Protein AF-A0AAD9GTI2-F1 (afdb_monomer_lite)

Foldseek 3Di:
DDDDDDDPPDPCPDDQDPVNDPCVVVVVVVVVVVCVVCVLDPPDDHPPDPLPDDLLVLLLSLLVLLCDQFLAPFVQSVDPLNNLLSVLQSLAVVQVSQVVVPDDDDDWDFDFDADFDDFFDFALRLSSLQSQLVSLVSQLVCLVPPVVVVVVCLVPDPPDPDPPCVQVPPVNVVLSVLSNVLSNLSSVVSNLSSVRSNCVSVVHDDDPVSRLLRRQQQHNDHDPDTGPSPHSNLSNDRPGSSVSRTFDKFKHFPDWFPQDPVVRRQTWTKMKIWGGWDWAWTQGPNDIDIDTGIQMAIDIDGNPDDDGSVRCHVCVVVDDGPPSNVSSRPD

Sequence (331 aa):
MNAEPPKDGDSLEFVPFRDGIPFSSNLVALHQLMDKEFDDDVTKDPLPVQDNSSISILWQRALRALSRPSLNASPTFQSKAWRLRQMITQLGSFTQLRHDSLLYTKKGSSFQLCCEYADGMVDPYPAFWQRMGELAQQMSDMLEKVLTPLMYFMVWSPKFSCDINLFNTPDGERFLGKSRKFFKSFAKTMKFIEEIASLQAHHQPLCETQVDFLKTVMEERFGSGGSKYVGWYPRLFFESREDSGKSDVIVVDVHTDSPSSVDTDSGGVLHLGVGNPLMAFFVVDKTIFAGPVFSSYEFLTPSDQRLTDEEFEHKLPAMEMPQWQHQSYLS

pLDDT: mean 76.64, std 18.23, range [28.39, 97.25]

Secondary structure (DSSP, 8-state):
-PPPPP---S--SSPPPTT----HHHHHHHHHHHHHHT---TTSPPPP--TT--HHHHHHHHHHGGGSPPS---HHHHSHHHHHHHHHHHHHHHHHHHHHTS-------B--------S----S-HHHHHHHHHHHHHHHHHIIIIIHHHHHHHHH-TT-----TTSSSHHHHHHHHHHHHHHHHHHHHHHHHHHHHHHHHTTPPPPHHHHHHHH-SS-SS-SSS-----SSGGGG-SS-GGGGGB---EEEEEEEEPPBTTTTB--EEEEEEE-SPEEEEEEETTEEEEEEE--EEEEEE-TT----HHHHHHHGGGPPPPHHHHHHH--

Structure (mmCIF, N/CA/C/O backbone):
data_AF-A0AAD9GTI2-F1
#
_entry.id   AF-A0AAD9GTI2-F1
#
loop_
_atom_site.group_PDB
_atom_site.id
_atom_site.type_symbol
_atom_site.label_atom_id
_atom_site.label_alt_id
_atom_site.label_comp_id
_atom_site.label_asym_id
_atom_site.label_entity_id
_atom_site.label_seq_id
_atom_site.pdbx_PDB_ins_code
_atom_site.Cartn_x
_atom_site.Cartn_y
_atom_site.Cartn_z
_atom_site.occupancy
_atom_site.B_iso_or_equiv
_atom_site.auth_seq_id
_atom_site.auth_comp_id
_atom_site.auth_asym_id
_atom_site.auth_atom_id
_atom_site.pdbx_PDB_model_num
ATOM 1 N N . MET A 1 1 ? -3.521 -58.913 -16.495 1.00 36.94 1 MET A N 1
ATOM 2 C CA . MET A 1 1 ? -4.210 -57.768 -15.867 1.00 36.94 1 MET A CA 1
ATOM 3 C C . MET A 1 1 ? -3.149 -56.716 -15.626 1.00 36.94 1 MET A C 1
ATOM 5 O O . MET A 1 1 ? -2.376 -56.846 -14.689 1.00 36.94 1 MET A O 1
ATOM 9 N N . ASN A 1 2 ? -3.026 -55.789 -16.573 1.00 28.62 2 ASN A N 1
ATOM 10 C CA . ASN A 1 2 ? -2.032 -54.723 -16.554 1.00 28.62 2 ASN A CA 1
ATOM 11 C C . ASN A 1 2 ? -2.607 -53.576 -15.724 1.00 28.62 2 ASN A C 1
ATOM 13 O O . ASN A 1 2 ? -3.655 -53.048 -16.085 1.00 28.62 2 ASN A O 1
ATOM 17 N N . ALA A 1 3 ? -1.962 -53.244 -14.610 1.00 33.50 3 ALA A N 1
ATOM 18 C CA . ALA A 1 3 ? -2.254 -52.024 -13.874 1.00 33.50 3 ALA A CA 1
ATOM 19 C C . ALA A 1 3 ? -1.468 -50.881 -14.530 1.00 33.50 3 ALA A C 1
ATOM 21 O O . ALA A 1 3 ? -0.246 -50.965 -14.656 1.00 33.50 3 ALA A O 1
ATOM 22 N N . GLU A 1 4 ? -2.179 -49.860 -15.002 1.00 30.67 4 GLU A N 1
ATOM 23 C CA . GLU A 1 4 ? -1.586 -48.611 -15.481 1.00 30.67 4 GLU A CA 1
ATOM 24 C C . GLU A 1 4 ? -0.885 -47.876 -14.322 1.00 30.67 4 GLU A C 1
ATOM 26 O O . GLU A 1 4 ? -1.384 -47.909 -13.192 1.00 30.67 4 GLU A O 1
ATOM 31 N N . PRO A 1 5 ? 0.256 -47.208 -14.570 1.00 34.41 5 PRO A N 1
ATOM 32 C CA . PRO A 1 5 ? 0.889 -46.354 -13.575 1.00 34.41 5 PRO A CA 1
ATOM 33 C C . PRO A 1 5 ? 0.059 -45.074 -13.357 1.00 34.41 5 PRO A C 1
ATOM 35 O O . PRO A 1 5 ? -0.648 -44.631 -14.270 1.00 34.41 5 PRO A O 1
ATOM 38 N N . PRO A 1 6 ? 0.119 -44.469 -12.158 1.00 33.34 6 PRO A N 1
ATOM 39 C CA . PRO A 1 6 ? -0.643 -43.266 -11.852 1.00 33.34 6 PRO A CA 1
ATOM 40 C C . PRO A 1 6 ? -0.175 -42.097 -12.730 1.00 33.34 6 PRO A C 1
ATOM 42 O O . PRO A 1 6 ? 1.013 -41.934 -12.998 1.00 33.34 6 PRO A O 1
ATOM 45 N N . LYS A 1 7 ? -1.137 -41.297 -13.202 1.00 36.25 7 LYS A N 1
ATOM 46 C CA . LYS A 1 7 ? -0.883 -40.073 -13.967 1.00 36.25 7 LYS A CA 1
ATOM 47 C C . LYS A 1 7 ? -0.236 -39.039 -13.044 1.00 36.25 7 LYS A C 1
ATOM 49 O O . LYS A 1 7 ? -0.927 -38.464 -12.206 1.00 36.25 7 LYS A O 1
ATOM 54 N N . ASP A 1 8 ? 1.061 -38.810 -13.221 1.00 40.50 8 ASP A N 1
ATOM 55 C CA . ASP A 1 8 ? 1.781 -37.673 -12.646 1.00 40.50 8 ASP A CA 1
ATOM 56 C C . ASP A 1 8 ? 1.170 -36.374 -13.181 1.00 40.50 8 ASP A C 1
ATOM 58 O O . ASP A 1 8 ? 1.409 -35.962 -14.316 1.00 40.50 8 ASP A O 1
ATOM 62 N N . GLY A 1 9 ? 0.315 -35.760 -12.369 1.00 37.28 9 GLY A N 1
ATOM 63 C CA . GLY A 1 9 ? -0.280 -34.453 -12.633 1.00 37.28 9 GLY A CA 1
ATOM 64 C C . GLY A 1 9 ? -0.176 -33.487 -11.457 1.00 37.28 9 GLY A C 1
ATOM 65 O O . GLY A 1 9 ? -0.731 -32.402 -11.553 1.00 37.28 9 GLY A O 1
ATOM 66 N N . ASP A 1 10 ? 0.507 -33.861 -10.367 1.00 41.59 10 ASP A N 1
ATOM 67 C CA . ASP A 1 10 ? 0.429 -33.111 -9.101 1.00 41.59 10 ASP A CA 1
ATOM 68 C C . ASP A 1 10 ? 1.757 -33.042 -8.314 1.00 41.59 10 ASP A C 1
ATOM 70 O O . ASP A 1 10 ? 1.766 -32.832 -7.106 1.00 41.59 10 ASP A O 1
ATOM 74 N N . SER A 1 11 ? 2.909 -33.222 -8.974 1.00 37.75 11 SER A N 1
ATOM 75 C CA . SER A 1 11 ? 4.219 -33.301 -8.297 1.00 37.75 11 SER A CA 1
ATOM 76 C C . SER A 1 11 ? 5.309 -32.403 -8.885 1.00 37.75 11 SER A C 1
ATOM 78 O O . SER A 1 11 ? 6.478 -32.785 -8.930 1.00 37.75 11 SER A O 1
ATOM 80 N N . LEU A 1 12 ? 4.960 -31.191 -9.308 1.00 41.94 12 LEU A N 1
ATOM 81 C CA . LEU A 1 12 ? 5.949 -30.122 -9.451 1.00 41.94 12 LEU A CA 1
ATOM 82 C C . LEU A 1 12 ? 5.475 -28.917 -8.646 1.00 41.94 12 LEU A C 1
ATOM 84 O O . LEU A 1 12 ? 5.015 -27.917 -9.183 1.00 41.94 12 LEU A O 1
ATOM 88 N N . GLU A 1 13 ? 5.610 -29.031 -7.323 1.00 44.22 13 GLU A N 1
ATOM 89 C CA . GLU A 1 13 ? 5.453 -27.9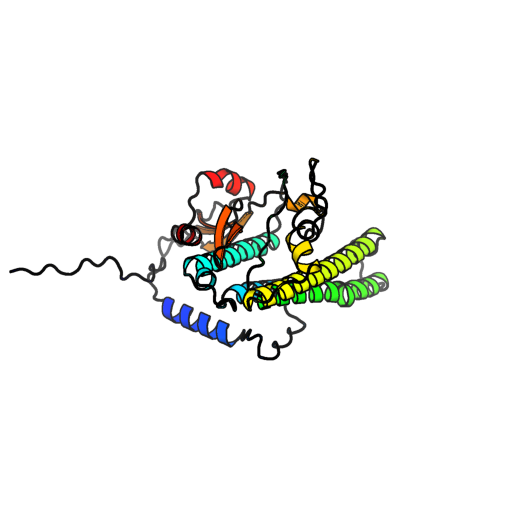17 -6.373 1.00 44.22 13 GLU A CA 1
ATOM 90 C C . GLU A 1 13 ? 6.439 -26.765 -6.678 1.00 44.22 13 GLU A C 1
ATOM 92 O O . GLU A 1 13 ? 6.254 -25.638 -6.227 1.00 44.22 13 GLU A O 1
ATOM 97 N N . PHE A 1 14 ? 7.453 -27.024 -7.513 1.00 45.50 14 PHE A N 1
ATOM 98 C CA . PHE A 1 14 ? 8.453 -26.060 -7.948 1.00 45.50 14 PHE A CA 1
ATOM 99 C C . PHE A 1 14 ? 8.650 -26.142 -9.466 1.00 45.50 14 PHE A C 1
ATOM 101 O O . PHE A 1 14 ? 9.014 -27.191 -10.001 1.00 45.50 14 PHE A O 1
ATOM 108 N N . VAL A 1 15 ? 8.428 -25.022 -10.159 1.00 49.94 15 VAL A N 1
ATOM 109 C CA . VAL A 1 15 ? 8.812 -24.855 -11.567 1.00 49.94 15 VAL A CA 1
ATOM 110 C C . VAL A 1 15 ? 10.344 -24.802 -11.620 1.00 49.94 15 VAL A C 1
ATOM 112 O O . VAL A 1 15 ? 10.930 -24.005 -10.882 1.00 49.94 15 VAL A O 1
ATOM 115 N N . PRO A 1 16 ? 11.019 -25.629 -12.439 1.00 45.22 16 PRO A N 1
ATOM 116 C CA . PRO A 1 16 ? 12.463 -25.525 -12.615 1.00 45.22 16 PRO A CA 1
ATOM 117 C C . PRO A 1 16 ? 12.825 -24.112 -13.087 1.00 45.22 16 PRO A C 1
ATOM 119 O O . PRO A 1 16 ? 12.234 -23.613 -14.045 1.00 45.22 16 PRO A O 1
ATOM 122 N N . PHE A 1 17 ? 13.783 -23.465 -12.418 1.00 50.69 17 PHE A N 1
ATOM 123 C CA . PHE A 1 17 ? 14.348 -22.204 -12.902 1.00 50.69 17 PHE A CA 1
ATOM 124 C C . PHE A 1 17 ? 15.052 -22.447 -14.251 1.00 50.69 17 PHE A C 1
ATOM 126 O O . PHE A 1 17 ? 15.381 -23.593 -14.575 1.00 50.69 17 PHE A O 1
ATOM 133 N N . ARG A 1 18 ? 15.258 -21.392 -15.056 1.00 48.53 18 ARG A N 1
ATOM 134 C CA . ARG A 1 18 ? 15.732 -21.465 -16.461 1.00 48.53 18 ARG A CA 1
ATOM 135 C C . ARG A 1 18 ? 16.995 -22.330 -16.657 1.00 48.53 18 ARG A C 1
ATOM 137 O O . ARG A 1 18 ? 17.216 -22.852 -17.742 1.00 48.53 18 ARG A O 1
ATOM 144 N N . ASP A 1 19 ? 17.793 -22.495 -15.609 1.00 58.06 19 ASP A N 1
ATOM 145 C CA . ASP A 1 19 ? 19.088 -23.177 -15.543 1.00 58.06 19 ASP A CA 1
ATOM 146 C C . ASP A 1 19 ? 19.054 -24.582 -14.892 1.00 58.06 19 ASP A C 1
ATOM 148 O O . ASP A 1 19 ? 20.081 -25.259 -14.837 1.00 58.06 19 ASP A O 1
ATOM 152 N N . GLY A 1 20 ? 17.898 -25.061 -14.413 1.00 57.38 20 GLY A N 1
ATOM 153 C CA . GLY A 1 20 ? 17.743 -26.412 -13.852 1.00 57.38 20 GLY A CA 1
ATOM 154 C C . GLY A 1 20 ? 18.420 -26.639 -12.492 1.00 57.38 20 GLY A C 1
ATOM 155 O O . GLY A 1 20 ? 18.569 -27.787 -12.064 1.00 57.38 20 GLY A O 1
ATOM 156 N N . ILE A 1 21 ? 18.828 -25.574 -11.796 1.00 58.78 21 ILE A N 1
ATOM 157 C CA . ILE A 1 21 ? 19.513 -25.666 -10.500 1.00 58.78 21 ILE A CA 1
ATOM 158 C C . ILE A 1 21 ? 18.481 -25.769 -9.357 1.00 58.78 21 ILE A C 1
ATOM 160 O O . ILE A 1 21 ? 17.552 -24.959 -9.285 1.00 58.78 21 ILE A O 1
ATOM 164 N N . PRO A 1 22 ? 18.628 -26.719 -8.407 1.00 61.44 22 PRO A N 1
ATOM 165 C CA . PRO A 1 22 ? 17.723 -26.850 -7.267 1.00 61.44 22 PRO A CA 1
ATOM 166 C C . PRO A 1 22 ? 18.004 -25.765 -6.209 1.00 61.44 22 PRO A C 1
ATOM 168 O O . PRO A 1 22 ? 18.620 -26.017 -5.177 1.00 61.44 22 PRO A O 1
ATOM 171 N N . PHE A 1 23 ? 17.546 -24.535 -6.456 1.00 63.62 23 PHE A N 1
ATOM 172 C CA . PHE A 1 23 ? 17.666 -23.418 -5.507 1.00 63.62 23 PHE A CA 1
ATOM 173 C C . PHE A 1 23 ? 16.612 -23.431 -4.389 1.00 63.62 23 PHE A C 1
ATOM 175 O O . PHE A 1 23 ? 16.741 -22.678 -3.423 1.00 63.62 23 PHE A O 1
ATOM 182 N N . SER A 1 24 ? 15.590 -24.289 -4.473 1.00 64.88 24 SER A N 1
ATOM 183 C CA . SER A 1 24 ? 14.449 -24.301 -3.546 1.00 64.88 24 SER A CA 1
ATOM 184 C C . SER A 1 24 ? 14.866 -24.454 -2.080 1.00 64.88 24 SER A C 1
ATOM 186 O O . SER A 1 24 ? 14.417 -23.679 -1.239 1.00 64.88 24 SER A O 1
ATOM 188 N N . SER A 1 25 ? 15.784 -25.369 -1.755 1.00 71.25 25 SER A N 1
ATOM 189 C CA . SER A 1 25 ? 16.259 -25.558 -0.376 1.00 71.25 25 SER A CA 1
ATOM 190 C C . SER A 1 25 ? 17.014 -24.341 0.164 1.00 71.25 25 SER A C 1
ATOM 192 O O . SER A 1 25 ? 16.864 -23.995 1.335 1.00 71.25 25 SER A O 1
ATOM 194 N N . ASN A 1 26 ? 17.790 -23.661 -0.685 1.00 75.50 26 ASN A N 1
ATOM 195 C CA . ASN A 1 26 ? 18.522 -22.453 -0.305 1.00 75.50 26 ASN A CA 1
ATOM 196 C C . ASN A 1 26 ? 17.572 -21.269 -0.103 1.00 75.50 26 ASN A C 1
ATOM 198 O O . ASN A 1 26 ? 17.756 -20.502 0.837 1.00 75.50 26 ASN A O 1
ATOM 202 N N . LEU A 1 27 ? 16.532 -21.149 -0.933 1.00 76.31 27 LEU A N 1
ATOM 203 C CA . LEU A 1 27 ? 15.490 -20.134 -0.774 1.00 76.31 27 LEU A CA 1
ATOM 204 C C . LEU A 1 27 ? 14.666 -20.365 0.495 1.00 76.31 27 LEU A C 1
ATOM 206 O O . LEU A 1 27 ? 14.389 -19.411 1.214 1.00 76.31 27 LEU A O 1
ATOM 210 N N . VAL A 1 28 ? 14.338 -21.619 0.820 1.00 74.00 28 VAL A N 1
ATOM 211 C CA . VAL A 1 28 ? 13.657 -21.968 2.076 1.00 74.00 28 VAL A CA 1
ATOM 212 C C . VAL A 1 28 ? 14.539 -21.651 3.285 1.00 74.00 28 VAL A C 1
ATOM 214 O O . VAL A 1 28 ? 14.068 -21.035 4.239 1.00 74.00 28 VAL A O 1
ATOM 217 N N . ALA A 1 29 ? 15.824 -22.014 3.251 1.00 78.25 29 ALA A N 1
ATOM 218 C CA . ALA A 1 29 ? 16.757 -21.695 4.331 1.00 78.25 29 ALA A CA 1
ATOM 219 C C . ALA A 1 29 ? 16.954 -20.177 4.495 1.00 78.25 29 ALA A C 1
ATOM 221 O O . ALA A 1 29 ? 16.961 -19.674 5.617 1.00 78.25 29 ALA A O 1
ATOM 222 N N . LEU A 1 30 ? 17.061 -19.438 3.385 1.00 76.69 30 LEU A N 1
ATOM 223 C CA . LEU A 1 30 ? 17.133 -17.979 3.389 1.00 76.69 30 LEU A CA 1
ATOM 224 C C . LEU A 1 30 ? 15.853 -17.364 3.963 1.00 76.69 30 LEU A C 1
ATOM 226 O O . LEU A 1 30 ? 15.938 -16.476 4.804 1.00 76.69 30 LEU A O 1
ATOM 230 N N . HIS A 1 31 ? 14.682 -17.864 3.565 1.00 73.94 31 HIS A N 1
ATOM 231 C CA . HIS A 1 31 ? 13.396 -17.430 4.105 1.00 73.94 31 HIS A CA 1
ATOM 232 C C . HIS A 1 31 ? 13.345 -17.620 5.624 1.00 73.94 31 HIS A C 1
ATOM 234 O O . HIS A 1 31 ? 13.041 -16.681 6.353 1.00 73.94 31 HIS A O 1
ATOM 240 N N . GLN A 1 32 ? 13.721 -18.803 6.119 1.00 76.19 32 GLN A N 1
ATOM 241 C CA . GLN A 1 32 ? 13.776 -19.095 7.555 1.00 76.19 32 GLN A CA 1
ATOM 242 C C . GLN A 1 32 ? 14.782 -18.207 8.301 1.00 76.19 32 GLN A C 1
ATOM 244 O O . GLN A 1 32 ? 14.512 -17.770 9.420 1.00 76.19 32 GLN A O 1
ATOM 249 N N . LEU A 1 33 ? 15.938 -17.924 7.695 1.00 76.81 33 LEU A N 1
ATOM 250 C CA . LEU A 1 33 ? 16.925 -17.009 8.264 1.00 76.81 33 LEU A CA 1
ATOM 251 C C . LEU A 1 33 ? 16.366 -15.589 8.355 1.00 76.81 33 LEU A C 1
ATOM 253 O O . LEU A 1 33 ? 16.491 -14.961 9.400 1.00 76.81 33 LEU A O 1
ATOM 257 N N . MET A 1 34 ? 15.717 -15.103 7.296 1.00 71.50 34 MET A N 1
ATOM 258 C CA . MET A 1 34 ? 15.059 -13.800 7.313 1.00 71.50 34 MET A CA 1
ATOM 259 C C . MET A 1 34 ? 13.945 -13.755 8.370 1.00 71.50 34 MET A C 1
ATOM 261 O O . MET A 1 34 ? 13.829 -12.760 9.080 1.00 71.50 34 MET A O 1
ATOM 265 N N . ASP A 1 35 ? 13.151 -14.822 8.523 1.00 72.38 35 ASP A N 1
ATOM 266 C CA . ASP A 1 35 ? 12.111 -14.939 9.566 1.00 72.38 35 ASP A CA 1
ATOM 267 C C . ASP A 1 35 ? 12.681 -14.831 10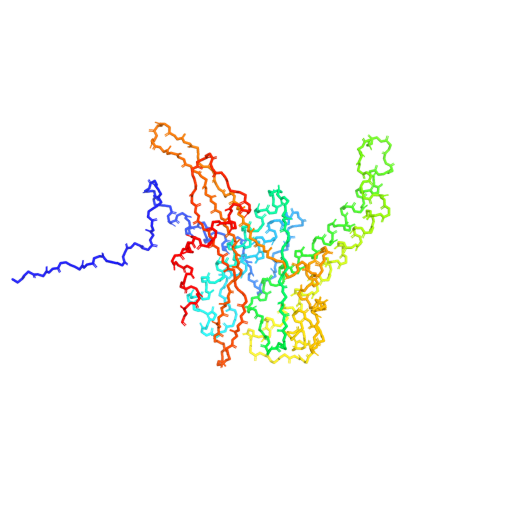.970 1.00 72.38 35 ASP A C 1
ATOM 269 O O . ASP A 1 35 ? 12.075 -14.202 11.834 1.00 72.38 35 ASP A O 1
ATOM 273 N N . LYS A 1 36 ? 13.869 -15.392 11.175 1.00 69.44 36 LYS A N 1
ATOM 274 C CA . LYS A 1 36 ? 14.572 -15.334 12.449 1.00 69.44 36 LYS A CA 1
ATOM 275 C C . LYS A 1 36 ? 15.244 -13.982 12.704 1.00 69.44 36 LYS A C 1
ATOM 277 O O . LYS A 1 36 ? 15.247 -13.524 13.841 1.00 69.44 36 LYS A O 1
ATOM 282 N N . GLU A 1 37 ? 15.841 -13.378 11.680 1.00 65.56 37 GLU A N 1
ATOM 283 C CA . GLU A 1 37 ? 16.572 -12.108 11.793 1.00 65.56 37 GLU A CA 1
ATOM 284 C C . GLU A 1 37 ? 15.620 -10.936 12.052 1.00 65.56 37 GLU A C 1
ATOM 286 O O . GLU A 1 37 ? 15.866 -10.077 12.895 1.00 65.56 37 GLU A O 1
ATOM 291 N N . PHE A 1 38 ? 14.486 -10.935 11.359 1.00 63.69 38 PHE A N 1
ATOM 292 C CA . PHE A 1 38 ? 13.422 -9.961 11.537 1.00 63.69 38 PHE A CA 1
ATOM 293 C C . PHE A 1 38 ? 12.320 -10.577 12.410 1.00 63.69 38 PHE A C 1
ATOM 295 O O . PHE A 1 38 ? 11.179 -10.718 11.961 1.00 63.69 38 PHE A O 1
ATOM 302 N N . ASP A 1 39 ? 12.682 -10.992 13.636 1.00 59.53 39 ASP A N 1
ATOM 303 C CA . ASP A 1 39 ? 11.737 -11.488 14.648 1.00 59.53 39 ASP A CA 1
ATOM 304 C C . ASP A 1 39 ? 10.805 -10.345 15.053 1.00 59.53 39 ASP A C 1
ATOM 306 O O . ASP A 1 39 ? 11.060 -9.523 15.929 1.00 59.53 39 ASP A O 1
ATOM 310 N N . ASP A 1 40 ? 9.732 -10.246 14.292 1.00 57.88 40 ASP A N 1
ATOM 311 C CA . ASP A 1 40 ? 8.818 -9.125 14.290 1.00 57.88 40 ASP A CA 1
ATOM 312 C C . ASP A 1 40 ? 7.749 -9.261 15.408 1.00 57.88 40 ASP A C 1
ATOM 314 O O . ASP A 1 40 ? 6.730 -8.574 15.365 1.00 57.88 40 ASP A O 1
ATOM 318 N N . ASP A 1 41 ? 7.881 -10.254 16.308 1.00 57.47 41 ASP A N 1
ATOM 319 C CA . ASP A 1 41 ? 6.889 -10.676 17.313 1.00 57.47 41 ASP A CA 1
ATOM 320 C C . ASP A 1 41 ? 6.403 -9.486 18.151 1.00 57.47 41 ASP A C 1
ATOM 322 O O . ASP A 1 41 ? 7.177 -8.858 18.862 1.00 57.47 41 ASP A O 1
ATOM 326 N N . VAL A 1 42 ? 5.103 -9.185 18.062 1.00 51.19 42 VAL A N 1
ATOM 327 C CA . VAL A 1 42 ? 4.471 -8.027 18.723 1.00 51.19 42 VAL A CA 1
ATOM 328 C C . VAL A 1 42 ? 4.444 -8.199 20.251 1.00 51.19 42 VAL A C 1
ATOM 330 O O . VAL A 1 42 ? 4.198 -7.244 20.980 1.00 51.19 42 VAL A O 1
ATOM 333 N N . THR A 1 43 ? 4.674 -9.423 20.745 1.00 46.53 43 THR A N 1
ATOM 334 C CA . THR A 1 43 ? 4.740 -9.740 22.180 1.00 46.53 43 THR A CA 1
ATOM 335 C C . THR A 1 43 ? 6.138 -9.590 22.776 1.00 46.53 43 THR A C 1
ATOM 337 O O . THR A 1 43 ? 6.285 -9.601 23.999 1.00 46.53 43 THR A O 1
ATOM 340 N N . LYS A 1 44 ? 7.161 -9.423 21.934 1.00 47.91 44 LYS A N 1
ATOM 341 C CA . LYS A 1 44 ? 8.519 -9.081 22.356 1.00 47.91 44 LYS A CA 1
ATOM 342 C C . LYS A 1 44 ? 8.738 -7.597 22.105 1.00 47.91 44 LYS A C 1
ATOM 344 O O . LYS A 1 44 ? 8.181 -7.045 21.159 1.00 47.91 44 LYS A O 1
ATOM 349 N N . ASP A 1 45 ? 9.543 -6.955 22.952 1.00 39.72 45 ASP A N 1
ATOM 350 C CA . ASP A 1 45 ? 9.931 -5.567 22.712 1.00 39.72 45 ASP A CA 1
ATOM 351 C C . ASP A 1 45 ? 10.465 -5.456 21.277 1.00 39.72 45 ASP A C 1
ATOM 353 O O . ASP A 1 45 ? 11.369 -6.223 20.914 1.00 39.72 45 ASP A O 1
ATOM 357 N N . PRO A 1 46 ? 9.901 -4.565 20.439 1.00 50.09 46 PRO A N 1
ATOM 358 C CA . PRO A 1 46 ? 10.370 -4.413 19.078 1.00 50.09 46 PRO A CA 1
ATOM 359 C C . PRO A 1 46 ? 11.865 -4.136 19.140 1.00 50.09 46 PRO A C 1
ATOM 361 O O . PRO A 1 46 ? 12.294 -3.220 19.846 1.00 50.09 46 PRO A O 1
ATOM 364 N N . LEU A 1 47 ? 12.661 -4.935 18.415 1.00 49.41 47 LEU A N 1
ATOM 365 C CA . LEU A 1 47 ? 14.075 -4.627 18.227 1.00 49.41 47 LEU A CA 1
ATOM 366 C C . LEU A 1 47 ? 14.143 -3.150 17.833 1.00 49.41 47 LEU A C 1
ATOM 368 O O . LEU A 1 47 ? 13.505 -2.790 16.826 1.00 49.41 47 LEU A O 1
ATOM 372 N N . PRO A 1 48 ? 14.825 -2.304 18.635 1.00 50.44 48 PRO A N 1
ATOM 373 C CA . PRO A 1 48 ? 14.821 -0.873 18.417 1.00 50.44 48 PRO A CA 1
ATOM 374 C C . PRO A 1 48 ? 15.219 -0.644 16.971 1.00 50.44 48 PRO A C 1
ATOM 376 O O . PRO A 1 48 ? 16.178 -1.254 16.488 1.00 50.44 48 PRO A O 1
ATOM 379 N N . VAL A 1 49 ? 14.431 0.167 16.260 1.00 53.62 49 VAL A N 1
ATOM 380 C CA . VAL A 1 49 ? 14.777 0.588 14.905 1.00 53.62 49 VAL A CA 1
ATOM 381 C C . VAL A 1 49 ? 16.220 1.065 14.969 1.00 53.62 49 VAL A C 1
ATOM 383 O O . VAL A 1 49 ? 16.519 2.020 15.685 1.00 53.62 49 VAL A O 1
ATOM 386 N N . GLN A 1 50 ? 17.135 0.352 14.303 1.00 53.97 50 GLN A N 1
ATOM 387 C CA . GLN A 1 50 ? 18.508 0.823 14.222 1.00 53.97 50 GLN A CA 1
ATOM 388 C C . GLN A 1 50 ? 18.435 2.192 13.549 1.00 53.97 50 GLN A C 1
ATOM 390 O O . GLN A 1 50 ? 17.966 2.290 12.411 1.00 53.97 50 GLN A O 1
ATOM 395 N N . ASP A 1 51 ? 18.862 3.220 14.284 1.00 51.72 51 ASP A N 1
ATOM 396 C CA . ASP A 1 51 ? 18.649 4.656 14.030 1.00 51.72 51 ASP A CA 1
ATOM 397 C C . ASP A 1 51 ? 19.128 5.114 12.628 1.00 51.72 51 ASP A C 1
ATOM 399 O O . ASP A 1 51 ? 18.770 6.185 12.150 1.00 51.72 51 ASP A O 1
ATOM 403 N N . ASN A 1 52 ? 19.872 4.256 11.916 1.00 56.72 52 ASN A N 1
ATOM 404 C CA . ASN A 1 52 ? 20.474 4.507 10.604 1.00 56.72 52 ASN A CA 1
ATOM 405 C C . ASN A 1 52 ? 19.877 3.689 9.437 1.00 56.72 52 ASN A C 1
ATOM 407 O O . ASN A 1 52 ? 20.478 3.634 8.363 1.00 56.72 52 ASN A O 1
ATOM 411 N N . SER A 1 53 ? 18.736 3.018 9.616 1.00 70.38 53 SER A N 1
ATOM 412 C CA . SER A 1 53 ? 18.106 2.259 8.520 1.00 70.38 53 SER A CA 1
ATOM 413 C C . SER A 1 53 ? 17.589 3.200 7.424 1.00 70.38 53 SER A C 1
ATOM 415 O O . SER A 1 53 ? 16.974 4.222 7.722 1.00 70.38 53 SER A O 1
ATOM 417 N N . SER A 1 54 ? 17.806 2.866 6.147 1.00 80.12 54 SER A N 1
ATOM 418 C CA . SER A 1 54 ? 17.250 3.661 5.044 1.00 80.12 54 SER A CA 1
ATOM 419 C C . SER A 1 54 ? 15.719 3.566 5.009 1.00 80.12 54 SER A C 1
ATOM 421 O O . SER A 1 54 ? 15.132 2.557 5.403 1.00 80.12 54 SER A O 1
ATOM 423 N N . ILE A 1 55 ? 15.063 4.596 4.467 1.00 82.69 55 ILE A N 1
ATOM 424 C CA . ILE A 1 55 ? 13.595 4.656 4.323 1.00 82.69 55 ILE A CA 1
ATOM 425 C C . ILE A 1 55 ? 13.066 3.441 3.545 1.00 82.69 55 ILE A C 1
ATOM 427 O O . ILE A 1 55 ? 12.050 2.859 3.914 1.00 82.69 55 ILE A O 1
ATOM 431 N N . SER A 1 56 ? 13.801 2.995 2.522 1.00 83.00 56 SER A N 1
ATOM 432 C CA . SER A 1 56 ? 13.474 1.792 1.752 1.00 83.00 56 SER A CA 1
ATOM 433 C C . SER A 1 56 ? 13.495 0.508 2.589 1.00 83.00 56 SER A C 1
ATOM 435 O O . SER A 1 56 ? 12.608 -0.328 2.437 1.00 83.00 56 SER A O 1
ATOM 437 N N . ILE A 1 57 ? 14.461 0.352 3.499 1.00 82.56 57 ILE A N 1
ATOM 438 C CA . ILE A 1 57 ? 14.539 -0.813 4.393 1.00 82.56 57 ILE A CA 1
ATOM 439 C C . ILE A 1 57 ? 13.387 -0.796 5.397 1.00 82.56 57 ILE A C 1
ATOM 441 O O . ILE A 1 57 ? 12.771 -1.828 5.649 1.00 82.56 57 ILE A O 1
ATOM 445 N N . LEU A 1 58 ? 13.050 0.377 5.932 1.00 84.31 58 LEU A N 1
ATOM 446 C CA . LEU A 1 58 ? 11.915 0.543 6.840 1.00 84.31 58 LEU A CA 1
ATOM 447 C C . LEU A 1 58 ? 10.584 0.224 6.142 1.00 84.31 58 LEU A C 1
ATOM 449 O O . LEU A 1 58 ? 9.740 -0.462 6.718 1.00 84.31 58 LEU A O 1
ATOM 453 N N . TRP A 1 59 ? 10.428 0.637 4.880 1.00 89.06 59 TRP A N 1
ATOM 454 C CA . TRP A 1 59 ? 9.269 0.294 4.053 1.00 89.06 59 TRP A CA 1
ATOM 455 C C . TRP A 1 59 ? 9.166 -1.216 3.818 1.00 89.06 59 TRP A C 1
ATOM 457 O O . TRP A 1 59 ? 8.119 -1.820 4.042 1.00 89.06 59 TRP A O 1
ATOM 467 N N . GLN A 1 60 ? 10.269 -1.861 3.429 1.00 87.38 60 GLN A N 1
ATOM 468 C CA . GLN A 1 60 ? 10.313 -3.314 3.244 1.00 87.38 60 GLN A CA 1
ATOM 469 C C . GLN A 1 60 ? 10.025 -4.069 4.549 1.00 87.38 60 GLN A C 1
ATOM 471 O O . GLN A 1 60 ? 9.305 -5.069 4.537 1.00 87.38 60 GLN A O 1
ATOM 476 N N . ARG A 1 61 ? 10.515 -3.570 5.692 1.00 84.25 61 ARG A N 1
ATOM 477 C CA . ARG A 1 61 ? 10.200 -4.118 7.019 1.00 84.25 61 ARG A CA 1
ATOM 478 C C . ARG A 1 61 ? 8.713 -3.981 7.349 1.00 84.25 61 ARG A C 1
ATOM 480 O O . ARG A 1 61 ? 8.147 -4.898 7.946 1.00 84.25 61 ARG A O 1
ATOM 487 N N . ALA A 1 62 ? 8.067 -2.881 6.961 1.00 89.44 62 ALA A N 1
ATOM 488 C CA . ALA A 1 62 ? 6.620 -2.750 7.080 1.00 89.44 62 ALA A CA 1
ATOM 489 C C . ALA A 1 62 ? 5.918 -3.819 6.234 1.00 89.44 62 ALA A C 1
ATOM 491 O O . ALA A 1 62 ? 5.204 -4.647 6.796 1.00 89.44 62 ALA A O 1
ATOM 492 N N . LEU A 1 63 ? 6.205 -3.899 4.929 1.00 90.38 63 LEU A N 1
ATOM 493 C CA . LEU A 1 63 ? 5.597 -4.889 4.026 1.00 90.38 63 LEU A CA 1
ATOM 494 C C . LEU A 1 63 ? 5.758 -6.326 4.515 1.00 90.38 63 LEU A C 1
ATOM 496 O O . LEU A 1 63 ? 4.818 -7.113 4.433 1.00 90.38 63 LEU A O 1
ATOM 500 N N . ARG A 1 64 ? 6.917 -6.670 5.076 1.00 86.56 64 ARG A N 1
ATOM 501 C CA . ARG A 1 64 ? 7.190 -7.991 5.651 1.00 86.56 64 ARG A CA 1
ATOM 502 C C . ARG A 1 64 ? 6.194 -8.399 6.743 1.00 86.56 64 ARG A C 1
ATOM 504 O O . ARG A 1 64 ? 5.876 -9.580 6.858 1.00 86.56 64 ARG A O 1
ATOM 511 N N . ALA A 1 65 ? 5.639 -7.450 7.500 1.00 87.31 65 ALA A N 1
ATOM 512 C CA . ALA A 1 65 ? 4.637 -7.749 8.524 1.00 87.31 65 ALA A CA 1
ATOM 513 C C . ALA A 1 65 ? 3.348 -8.369 7.944 1.00 87.31 65 ALA A C 1
ATOM 515 O O . ALA A 1 65 ? 2.636 -9.063 8.669 1.00 87.31 65 ALA A O 1
ATOM 516 N N . LEU A 1 66 ? 3.070 -8.176 6.647 1.00 90.25 66 LEU A N 1
ATOM 517 C CA . LEU A 1 66 ? 1.933 -8.789 5.949 1.00 90.25 66 LEU A CA 1
ATOM 518 C C . LEU A 1 66 ? 2.120 -10.292 5.689 1.00 90.25 66 LEU A C 1
ATOM 520 O O . LEU A 1 66 ? 1.124 -10.990 5.511 1.00 90.25 66 LEU A O 1
ATOM 524 N N . SER A 1 67 ? 3.359 -10.805 5.711 1.00 86.69 67 SER A N 1
ATOM 525 C CA . SER A 1 67 ? 3.654 -12.241 5.545 1.00 86.69 67 SER A CA 1
ATOM 526 C C . SER A 1 67 ? 3.210 -13.087 6.742 1.00 86.69 67 SER A C 1
ATOM 528 O O . SER A 1 67 ? 3.254 -14.315 6.695 1.00 86.69 67 SER A O 1
ATOM 530 N N . ARG A 1 68 ? 2.805 -12.444 7.840 1.00 80.25 68 ARG A N 1
ATOM 531 C CA . ARG A 1 68 ? 2.394 -13.120 9.067 1.00 80.25 68 ARG A CA 1
ATOM 532 C C . ARG A 1 68 ? 0.980 -13.680 8.952 1.00 80.25 68 ARG A C 1
ATOM 534 O O . ARG A 1 68 ? 0.138 -13.081 8.281 1.00 80.25 68 ARG A O 1
ATOM 541 N N . PRO A 1 69 ? 0.671 -14.776 9.661 1.00 82.50 69 PRO A N 1
ATOM 542 C CA . PRO A 1 69 ? -0.715 -15.140 9.910 1.00 82.50 69 PRO A CA 1
ATOM 543 C C . PRO A 1 69 ? -1.446 -13.961 10.556 1.00 82.50 69 PRO A C 1
ATOM 545 O O . PRO A 1 69 ? -0.899 -13.296 11.441 1.00 82.50 69 PRO A O 1
ATOM 548 N N . SER A 1 70 ? -2.670 -13.686 10.110 1.00 86.19 70 SER A N 1
ATOM 549 C CA . SER A 1 70 ? -3.476 -12.656 10.758 1.00 86.19 70 SER A CA 1
ATOM 550 C C . SER A 1 70 ? -3.785 -13.061 12.199 1.00 86.19 70 SER A C 1
ATOM 552 O O . SER A 1 70 ? -4.042 -14.235 12.474 1.00 86.19 70 SER A O 1
ATOM 554 N N . LEU A 1 71 ? -3.809 -12.073 13.099 1.00 86.25 71 LEU A N 1
ATOM 555 C CA . LEU A 1 71 ? -4.297 -12.248 14.469 1.00 86.25 71 LEU A CA 1
ATOM 556 C C . LEU A 1 71 ? -5.805 -12.541 14.510 1.00 86.25 71 LEU A C 1
ATOM 558 O O . LEU A 1 71 ? -6.294 -13.092 15.491 1.00 86.25 71 LEU A O 1
ATOM 562 N N . ASN A 1 72 ? -6.537 -12.190 13.448 1.00 86.69 72 ASN A N 1
ATOM 563 C CA . ASN A 1 72 ? -7.953 -12.491 13.336 1.00 86.69 72 ASN A CA 1
ATOM 564 C C . ASN A 1 72 ? -8.158 -13.973 12.981 1.00 86.69 72 ASN A C 1
ATOM 566 O O . ASN A 1 72 ? -7.659 -14.471 11.967 1.00 86.69 72 ASN A O 1
ATOM 570 N N . ALA A 1 73 ? -8.923 -14.673 13.818 1.00 86.50 73 ALA A N 1
ATOM 571 C CA . ALA A 1 73 ? -9.172 -16.105 13.686 1.00 86.50 73 ALA A CA 1
ATOM 572 C C . ALA A 1 73 ? -10.194 -16.466 12.589 1.00 86.50 73 ALA A C 1
ATOM 574 O O . ALA A 1 73 ? -10.397 -17.653 12.322 1.00 86.50 73 ALA A O 1
ATOM 575 N N . SER A 1 74 ? -10.842 -15.481 11.953 1.00 88.50 74 SER A N 1
ATOM 576 C CA . SER A 1 74 ? -11.832 -15.726 10.902 1.00 88.50 74 SER A CA 1
ATOM 577 C C . SER A 1 74 ? -11.207 -16.532 9.748 1.00 88.50 74 SER A C 1
ATOM 579 O O . SER A 1 74 ? -10.112 -16.184 9.284 1.00 88.50 74 SER A O 1
ATOM 581 N N . PRO A 1 75 ? -11.874 -17.593 9.242 1.00 89.50 75 PRO A N 1
ATOM 582 C CA . PRO A 1 75 ? -11.313 -18.489 8.223 1.00 89.50 75 PRO A CA 1
ATOM 583 C C . PRO A 1 75 ? -10.810 -17.772 6.967 1.00 89.50 75 PRO A C 1
ATOM 585 O O . PRO A 1 75 ? -9.845 -18.209 6.340 1.00 89.50 75 PRO A O 1
ATOM 588 N N . THR A 1 76 ? -11.433 -16.647 6.624 1.00 90.19 76 THR A N 1
ATOM 589 C CA . THR A 1 76 ? -11.083 -15.812 5.473 1.00 90.19 76 THR A CA 1
ATOM 590 C C . THR A 1 76 ? -9.635 -15.355 5.529 1.00 90.19 76 THR A C 1
ATOM 592 O O . THR A 1 76 ? -8.909 -15.548 4.556 1.00 90.19 76 THR A O 1
ATOM 595 N N . PHE A 1 77 ? -9.174 -14.862 6.680 1.00 90.56 77 PHE A N 1
ATOM 596 C CA . PHE A 1 77 ? -7.805 -14.365 6.853 1.00 90.56 77 PHE A CA 1
ATOM 597 C C . PHE A 1 77 ? -6.752 -15.479 6.927 1.00 90.56 77 PHE A C 1
ATOM 599 O O . PHE A 1 77 ? -5.566 -15.226 6.725 1.00 90.56 77 PHE A O 1
ATOM 606 N N . GLN A 1 78 ? -7.182 -16.717 7.178 1.00 89.06 78 GLN A N 1
ATOM 607 C CA . GLN A 1 78 ? -6.321 -17.905 7.218 1.00 89.06 78 GLN A CA 1
ATOM 608 C C . GLN A 1 78 ? -6.290 -18.653 5.871 1.00 89.06 78 GLN A C 1
ATOM 610 O O . GLN A 1 78 ? -5.512 -19.592 5.672 1.00 89.06 78 GLN A O 1
ATOM 615 N N . SER A 1 79 ? -7.131 -18.242 4.918 1.00 89.12 79 SER A N 1
ATOM 616 C CA . SER A 1 79 ? -7.267 -18.896 3.620 1.00 89.12 79 SER A CA 1
ATOM 617 C C . SER A 1 79 ? -6.012 -18.750 2.746 1.00 89.12 79 SER A C 1
ATOM 619 O O . SER A 1 79 ? -5.197 -17.835 2.894 1.00 89.12 79 SER A O 1
ATOM 621 N N . LYS A 1 80 ? -5.847 -19.666 1.781 1.00 88.12 80 LYS A N 1
ATOM 622 C CA . LYS A 1 80 ? -4.809 -19.541 0.743 1.00 88.12 80 LYS A CA 1
ATOM 623 C C . LYS A 1 80 ? -5.029 -18.282 -0.104 1.00 88.12 80 LYS A C 1
ATOM 625 O O . LYS A 1 80 ? -4.063 -17.576 -0.372 1.00 88.12 80 LYS A O 1
ATOM 630 N N . ALA A 1 81 ? -6.277 -17.987 -0.471 1.00 88.25 81 ALA A N 1
ATOM 631 C CA . ALA A 1 81 ? -6.629 -16.819 -1.274 1.00 88.25 81 ALA A CA 1
ATOM 632 C C . ALA A 1 81 ? -6.197 -15.510 -0.597 1.00 88.25 81 ALA A C 1
ATOM 634 O O . ALA A 1 81 ? -5.537 -14.682 -1.221 1.00 88.25 81 ALA A O 1
ATOM 635 N N . TRP A 1 82 ? -6.455 -15.368 0.708 1.00 89.88 82 TRP A N 1
ATOM 636 C CA . TRP A 1 82 ? -6.025 -14.196 1.471 1.00 89.88 82 TRP A CA 1
ATOM 637 C C . TRP A 1 82 ? -4.502 -14.067 1.549 1.00 89.88 82 TRP A C 1
ATOM 639 O O . TRP A 1 82 ? -3.965 -12.987 1.322 1.00 89.88 82 TRP A O 1
ATOM 649 N N . ARG A 1 83 ? -3.775 -15.167 1.788 1.00 88.81 83 ARG A N 1
ATOM 650 C CA . ARG A 1 83 ? -2.300 -15.152 1.767 1.00 88.81 83 ARG A CA 1
ATOM 651 C C . ARG A 1 83 ? -1.740 -14.730 0.407 1.00 88.81 83 ARG A C 1
ATOM 653 O O . ARG A 1 83 ? -0.799 -13.944 0.359 1.00 88.81 83 ARG A O 1
ATOM 660 N N . LEU A 1 84 ? -2.339 -15.196 -0.690 1.00 88.69 84 LEU A N 1
ATOM 661 C CA . LEU A 1 84 ? -1.964 -14.759 -2.036 1.00 88.69 84 LEU A CA 1
ATOM 662 C C . LEU A 1 84 ? -2.287 -13.275 -2.253 1.00 88.69 84 LEU A C 1
ATOM 664 O O . LEU A 1 84 ? -1.453 -12.558 -2.794 1.00 88.69 84 LEU A O 1
ATOM 668 N N . ARG A 1 85 ? -3.429 -12.781 -1.755 1.00 91.19 85 ARG A N 1
ATOM 669 C CA . ARG A 1 85 ? -3.766 -11.348 -1.775 1.00 91.19 85 ARG A CA 1
ATOM 670 C C . ARG A 1 85 ? -2.702 -10.514 -1.052 1.00 91.19 85 ARG A C 1
ATOM 672 O O . ARG A 1 85 ? -2.272 -9.498 -1.586 1.00 91.19 85 ARG A O 1
ATOM 679 N N . GLN A 1 86 ? -2.239 -10.954 0.124 1.00 92.06 86 GLN A N 1
ATOM 680 C CA . GLN A 1 86 ? -1.145 -10.287 0.847 1.00 92.06 86 GLN A CA 1
ATOM 681 C C . GLN A 1 86 ? 0.147 -10.265 0.032 1.00 92.06 86 GLN A C 1
ATOM 683 O O . GLN A 1 86 ? 0.790 -9.221 -0.052 1.00 92.06 86 GLN A O 1
ATOM 688 N N . MET A 1 87 ? 0.490 -11.382 -0.611 1.00 90.88 87 MET A N 1
ATOM 689 C CA . MET A 1 87 ? 1.668 -11.475 -1.471 1.00 90.88 87 MET A CA 1
ATOM 690 C C . MET A 1 87 ? 1.589 -10.505 -2.658 1.00 90.88 87 MET A C 1
ATOM 692 O O . MET A 1 87 ? 2.572 -9.837 -2.966 1.00 90.88 87 MET A O 1
ATOM 696 N N . ILE A 1 88 ? 0.416 -10.359 -3.283 1.00 91.38 88 ILE A N 1
ATOM 697 C CA . ILE A 1 88 ? 0.199 -9.393 -4.373 1.00 91.38 88 ILE A CA 1
ATOM 698 C C . ILE A 1 88 ? 0.342 -7.958 -3.864 1.00 91.38 88 ILE A C 1
ATOM 700 O O . ILE A 1 88 ? 0.997 -7.151 -4.516 1.00 91.38 88 ILE A O 1
ATOM 704 N N . THR A 1 89 ? -0.200 -7.636 -2.685 1.00 93.25 89 THR A N 1
ATOM 705 C CA . THR A 1 89 ? -0.004 -6.320 -2.054 1.00 93.25 89 THR A CA 1
ATOM 706 C C . THR A 1 89 ? 1.477 -6.026 -1.808 1.00 93.25 89 THR A C 1
ATOM 708 O O . THR A 1 89 ? 1.946 -4.924 -2.094 1.00 93.25 89 THR A O 1
ATOM 711 N N . GLN A 1 90 ? 2.238 -7.009 -1.317 1.00 92.94 90 GLN A N 1
ATOM 712 C CA . GLN A 1 90 ? 3.680 -6.867 -1.109 1.00 92.94 90 GLN A CA 1
ATOM 713 C C . GLN A 1 90 ? 4.426 -6.655 -2.432 1.00 92.94 90 GLN A C 1
ATOM 715 O O . GLN A 1 90 ? 5.273 -5.767 -2.510 1.00 92.94 90 GLN A O 1
ATOM 720 N N . LEU A 1 91 ? 4.090 -7.422 -3.474 1.00 91.69 91 LEU A N 1
ATOM 721 C CA . LEU A 1 91 ? 4.715 -7.324 -4.794 1.00 91.69 91 LEU A CA 1
ATOM 722 C C . LEU A 1 91 ? 4.396 -5.991 -5.482 1.00 91.69 91 LEU A C 1
ATOM 724 O O . LEU A 1 91 ? 5.294 -5.334 -6.010 1.00 91.69 91 LEU A O 1
ATOM 728 N N . GLY A 1 92 ? 3.138 -5.552 -5.423 1.00 91.88 92 GLY A N 1
ATOM 729 C CA . GLY A 1 92 ? 2.713 -4.266 -5.967 1.00 91.88 92 GLY A CA 1
ATOM 730 C C . GLY A 1 92 ? 3.390 -3.095 -5.259 1.00 91.88 92 GLY A C 1
ATOM 731 O O . GLY A 1 92 ? 3.961 -2.223 -5.909 1.00 91.88 92 GLY A O 1
ATOM 732 N N . SER A 1 93 ? 3.443 -3.118 -3.926 1.00 92.50 93 SER A N 1
ATOM 733 C CA . SER A 1 93 ? 4.135 -2.073 -3.169 1.00 92.50 93 SER A CA 1
ATOM 734 C C . SER A 1 93 ? 5.657 -2.091 -3.370 1.00 92.50 93 SER A C 1
ATOM 736 O O . SER A 1 93 ? 6.284 -1.034 -3.420 1.00 92.50 93 SER A O 1
ATOM 738 N N . PHE A 1 94 ? 6.270 -3.267 -3.538 1.00 91.69 94 PHE A N 1
ATOM 739 C CA . PHE A 1 94 ? 7.680 -3.374 -3.918 1.00 91.69 94 PHE A CA 1
ATOM 740 C C . PHE A 1 94 ? 7.940 -2.777 -5.307 1.00 91.69 94 PHE A C 1
ATOM 742 O O . PHE A 1 94 ? 8.926 -2.065 -5.490 1.00 91.69 94 PHE A O 1
ATOM 749 N N . THR A 1 95 ? 7.041 -3.027 -6.261 1.00 91.25 95 THR A N 1
ATOM 750 C CA . THR A 1 95 ? 7.100 -2.453 -7.613 1.00 91.25 95 THR A CA 1
ATOM 751 C C . THR A 1 95 ? 7.058 -0.926 -7.551 1.00 91.25 95 THR A C 1
ATOM 753 O O . THR A 1 95 ? 7.928 -0.279 -8.127 1.00 91.25 95 THR A O 1
ATOM 756 N N . GLN A 1 96 ? 6.138 -0.356 -6.764 1.00 89.75 96 GLN A N 1
ATOM 757 C CA . GLN A 1 96 ? 6.060 1.090 -6.509 1.00 89.75 96 GLN A CA 1
ATOM 758 C C . GLN A 1 96 ? 7.353 1.641 -5.896 1.00 89.75 96 GLN A C 1
ATOM 760 O O . GLN A 1 96 ? 7.926 2.589 -6.418 1.00 89.75 96 GLN A O 1
ATOM 765 N N . LEU A 1 97 ? 7.891 0.994 -4.857 1.00 89.06 97 LEU A N 1
ATOM 766 C CA . LEU A 1 97 ? 9.143 1.424 -4.220 1.00 89.06 97 LEU A CA 1
ATOM 767 C C . LEU A 1 97 ? 10.337 1.424 -5.197 1.00 89.06 97 LEU A C 1
ATOM 769 O O . LEU A 1 97 ? 11.228 2.277 -5.118 1.00 89.06 97 LEU A O 1
ATOM 773 N N . ARG A 1 98 ? 10.390 0.437 -6.097 1.00 83.88 98 ARG A N 1
ATOM 774 C CA . ARG A 1 98 ? 11.430 0.334 -7.128 1.00 83.88 98 ARG A CA 1
ATOM 775 C C . ARG A 1 98 ? 11.257 1.396 -8.210 1.00 83.88 98 ARG A C 1
ATOM 777 O O . ARG A 1 98 ? 12.266 1.948 -8.643 1.00 83.88 98 ARG A O 1
ATOM 784 N N . HIS A 1 99 ? 10.018 1.679 -8.605 1.00 83.94 99 HIS A N 1
ATOM 785 C CA . HIS A 1 99 ? 9.675 2.729 -9.563 1.00 83.94 99 HIS A CA 1
ATOM 786 C C . HIS A 1 99 ? 10.039 4.118 -9.030 1.00 83.94 99 HIS A C 1
ATOM 788 O O . HIS A 1 99 ? 10.775 4.841 -9.687 1.00 83.94 99 HIS A O 1
ATOM 794 N N . ASP A 1 100 ? 9.706 4.427 -7.774 1.00 69.50 100 ASP A N 1
ATOM 795 C CA . ASP A 1 100 ? 10.045 5.711 -7.137 1.00 69.50 100 ASP A CA 1
ATOM 796 C C . ASP A 1 100 ? 11.562 5.955 -7.019 1.00 69.50 100 ASP A C 1
ATOM 798 O O . ASP A 1 100 ? 12.029 7.094 -6.950 1.00 69.50 100 ASP A O 1
ATOM 802 N N . SER A 1 101 ? 12.359 4.881 -7.009 1.00 59.66 101 SER A N 1
ATOM 803 C CA . SER A 1 101 ? 13.828 4.960 -7.028 1.00 59.66 101 SER A CA 1
ATOM 804 C C . SER A 1 101 ? 14.402 5.203 -8.436 1.00 59.66 101 SER A C 1
ATOM 806 O O . SER A 1 101 ? 15.589 5.506 -8.570 1.00 59.66 101 SER A O 1
ATOM 808 N N . LEU A 1 102 ? 13.580 5.072 -9.479 1.00 56.84 102 LEU A N 1
ATOM 809 C CA . LEU A 1 102 ? 13.904 5.216 -10.897 1.00 56.84 102 LEU A CA 1
ATOM 810 C C . LEU A 1 102 ? 13.002 6.305 -11.503 1.00 56.84 102 LEU A C 1
ATOM 812 O O . LEU A 1 102 ? 11.968 6.030 -12.092 1.00 56.84 102 LEU A O 1
ATOM 816 N N . LEU A 1 103 ? 13.390 7.571 -11.339 1.00 42.19 103 LEU A N 1
ATOM 817 C CA . LEU A 1 103 ? 12.575 8.727 -11.735 1.00 42.19 103 LEU A CA 1
ATOM 818 C C . LEU A 1 103 ? 12.130 8.692 -13.215 1.00 42.19 103 LEU A C 1
ATOM 820 O O . LEU A 1 103 ? 12.945 8.925 -14.108 1.00 42.19 103 LEU A O 1
ATOM 824 N N . TYR A 1 104 ? 10.821 8.550 -13.450 1.00 41.66 104 TYR A N 1
ATOM 825 C CA . TYR A 1 104 ? 10.133 8.927 -14.691 1.00 41.66 104 TYR A CA 1
ATOM 826 C C . TYR A 1 104 ? 8.928 9.826 -14.375 1.00 41.66 104 TYR A C 1
ATOM 828 O O . TYR A 1 104 ? 8.232 9.653 -13.376 1.00 41.66 104 TYR A O 1
ATOM 836 N N . THR A 1 105 ? 8.713 10.863 -15.187 1.00 33.06 105 THR A N 1
ATOM 837 C CA . THR A 1 105 ? 7.652 11.853 -14.962 1.00 33.06 105 THR A CA 1
ATOM 838 C C . THR A 1 105 ? 6.301 11.342 -15.452 1.00 33.06 105 THR A C 1
ATOM 840 O O . THR A 1 105 ? 6.078 11.178 -16.646 1.00 33.06 105 THR A O 1
ATOM 843 N N . LYS A 1 106 ? 5.371 11.171 -14.512 1.00 42.00 106 LYS A N 1
ATOM 844 C CA . LYS A 1 106 ? 4.043 10.588 -14.723 1.00 42.00 106 LYS A CA 1
ATOM 845 C C . LYS A 1 106 ? 2.966 11.626 -15.085 1.00 42.00 106 LYS A C 1
ATOM 847 O O . LYS A 1 106 ? 2.904 12.708 -14.495 1.00 42.00 106 LYS A O 1
ATOM 852 N N . LYS A 1 107 ? 2.071 11.294 -16.027 1.00 33.69 107 LYS A N 1
ATOM 853 C CA . LYS A 1 107 ? 0.858 12.074 -16.364 1.00 33.69 107 LYS A CA 1
ATOM 854 C C . LYS A 1 107 ? -0.373 11.564 -15.605 1.00 33.69 107 LYS A C 1
ATOM 856 O O . LYS A 1 107 ? -0.475 10.388 -15.290 1.00 33.69 107 LYS A O 1
ATOM 861 N N . GLY A 1 108 ? -1.313 12.464 -15.302 1.00 32.81 108 GLY A N 1
ATOM 862 C CA . GLY A 1 108 ? -2.511 12.156 -14.512 1.00 32.81 108 GLY A CA 1
ATOM 863 C C . GLY A 1 108 ? -3.802 12.105 -15.331 1.00 32.81 108 GLY A C 1
ATOM 864 O O . GLY A 1 108 ? -4.041 12.981 -16.160 1.00 32.81 108 GLY A O 1
ATOM 865 N N . SER A 1 109 ? -4.661 11.143 -14.998 1.00 31.88 109 SER A N 1
ATOM 866 C CA . SER A 1 109 ? -6.079 11.080 -15.375 1.00 31.88 109 SER A CA 1
ATOM 867 C C . SER A 1 109 ? -6.910 10.918 -14.098 1.00 31.88 109 SER A C 1
ATOM 869 O O . SER A 1 109 ? -6.563 10.091 -13.256 1.00 31.88 109 SER A O 1
ATOM 871 N N . SER A 1 110 ? -7.969 11.715 -13.922 1.00 31.00 110 SER A N 1
ATOM 872 C CA . SER A 1 110 ? -8.818 11.713 -12.719 1.00 31.00 110 SER A CA 1
ATOM 873 C C . SER A 1 110 ? -10.121 10.947 -12.938 1.00 31.00 110 SER A C 1
ATOM 875 O O . SER A 1 110 ? -10.840 11.234 -13.897 1.00 31.00 110 SER A O 1
ATOM 877 N N . PHE A 1 111 ? -10.460 10.047 -12.016 1.00 28.39 111 PHE A N 1
ATOM 878 C CA . PHE A 1 111 ? -11.770 9.396 -11.939 1.00 28.39 111 PHE A CA 1
ATOM 879 C C . PHE A 1 111 ? -12.637 10.025 -10.841 1.00 28.39 111 PHE A C 1
ATOM 881 O O . PHE A 1 111 ? -12.130 10.500 -9.828 1.00 28.39 111 PHE A O 1
ATOM 888 N N . GLN A 1 112 ? -13.957 10.025 -11.042 1.00 29.92 112 GLN A N 1
ATOM 889 C CA . GLN A 1 112 ? -14.933 10.567 -10.098 1.00 29.92 112 GLN A CA 1
ATOM 890 C C . GLN A 1 112 ? -15.906 9.467 -9.674 1.00 29.92 112 GLN A C 1
ATOM 892 O O . GLN A 1 112 ? -16.534 8.831 -10.518 1.00 29.92 112 GLN A O 1
ATOM 897 N N . LEU A 1 113 ? -16.042 9.256 -8.365 1.00 32.69 113 LEU A N 1
ATOM 898 C CA . LEU A 1 113 ? -17.009 8.334 -7.770 1.00 32.69 113 LEU A CA 1
ATOM 899 C C . LEU A 1 113 ? -17.775 9.049 -6.649 1.00 32.69 113 LEU A C 1
ATOM 901 O O . LEU A 1 113 ? -17.199 9.830 -5.888 1.00 32.69 113 LEU A O 1
ATOM 905 N N . CYS A 1 114 ? -19.077 8.775 -6.567 1.00 29.50 114 CYS A N 1
ATOM 906 C CA . CYS A 1 114 ? -19.994 9.243 -5.525 1.00 29.50 114 CYS A CA 1
ATOM 907 C C . CYS A 1 114 ? -20.630 8.040 -4.801 1.00 29.50 114 CYS A C 1
ATOM 909 O O . CYS A 1 114 ? -20.729 6.973 -5.403 1.00 29.50 114 CYS A O 1
ATOM 911 N N . CYS A 1 115 ? -21.125 8.294 -3.575 1.00 42.53 115 CYS A N 1
ATOM 912 C CA . CYS A 1 115 ? -22.071 7.531 -2.725 1.00 42.53 115 CYS A CA 1
ATOM 913 C C . CYS A 1 115 ? -21.539 7.137 -1.330 1.00 42.53 115 CYS A C 1
ATOM 915 O O . CYS A 1 115 ? -20.341 7.108 -1.077 1.00 42.53 115 CYS A O 1
ATOM 917 N N . GLU A 1 116 ? -22.497 6.938 -0.418 1.00 41.59 116 GLU A N 1
ATOM 918 C CA . GLU A 1 116 ? -22.369 6.677 1.023 1.00 41.59 116 GLU A CA 1
ATOM 919 C C . GLU A 1 116 ? -21.607 5.374 1.322 1.00 41.59 116 GLU A C 1
ATOM 921 O O . GLU A 1 116 ? -21.826 4.356 0.664 1.00 41.59 116 GLU A O 1
ATOM 926 N N . TYR A 1 117 ? -20.704 5.411 2.307 1.00 51.72 117 TYR A N 1
ATOM 927 C CA . TYR A 1 117 ? -19.861 4.270 2.666 1.00 51.72 117 TYR A CA 1
ATOM 928 C C . TYR A 1 117 ? -20.574 3.371 3.684 1.00 51.72 117 TYR A C 1
ATOM 930 O O . TYR A 1 117 ? -20.989 3.833 4.747 1.00 51.72 117 TYR A O 1
ATOM 938 N N . ALA A 1 118 ? -20.700 2.082 3.356 1.00 58.19 118 ALA A N 1
ATOM 939 C CA . ALA A 1 118 ? -21.129 1.043 4.294 1.00 58.19 118 ALA A CA 1
ATOM 940 C C . ALA A 1 118 ? -20.103 0.864 5.434 1.00 58.19 118 ALA A C 1
ATOM 942 O O . ALA A 1 118 ? -19.029 1.469 5.411 1.00 58.19 118 ALA A O 1
ATOM 943 N N . ASP A 1 119 ? -20.419 0.034 6.434 1.00 70.31 119 ASP A N 1
ATOM 944 C CA . ASP A 1 119 ? -19.478 -0.283 7.514 1.00 70.31 119 ASP A CA 1
ATOM 945 C C . ASP A 1 119 ? -18.130 -0.769 6.946 1.00 70.31 119 ASP A C 1
ATOM 947 O O . ASP A 1 119 ? -18.069 -1.699 6.139 1.00 70.31 119 ASP A O 1
ATOM 951 N N . GLY A 1 120 ? -17.047 -0.092 7.335 1.00 80.00 120 GLY A N 1
ATOM 952 C CA . GLY A 1 120 ? -15.702 -0.353 6.827 1.00 80.00 120 GLY A CA 1
ATOM 953 C C . GLY A 1 120 ? -14.950 -1.409 7.637 1.00 80.00 120 GLY A C 1
ATOM 954 O O . GLY A 1 120 ? -15.218 -1.634 8.818 1.00 80.00 120 GLY A O 1
ATOM 955 N N . MET A 1 121 ? -13.953 -2.029 7.012 1.00 86.94 121 MET A N 1
ATOM 956 C CA . MET A 1 121 ? -13.013 -2.935 7.668 1.00 86.94 121 MET A CA 1
ATOM 957 C C . MET A 1 121 ? -11.588 -2.512 7.347 1.00 86.94 121 MET A C 1
ATOM 959 O O . MET A 1 121 ? -11.287 -2.107 6.225 1.00 86.94 121 MET A O 1
ATOM 963 N N . VAL A 1 122 ? -10.716 -2.623 8.341 1.00 91.25 122 VAL A N 1
ATOM 964 C CA . VAL A 1 122 ? -9.275 -2.495 8.174 1.00 91.25 122 VAL A CA 1
ATOM 965 C C . VAL A 1 122 ? -8.685 -3.894 8.134 1.00 91.25 122 VAL A C 1
ATOM 967 O O . VAL A 1 122 ? -9.088 -4.772 8.896 1.00 91.25 122 VAL A O 1
ATOM 970 N N . ASP A 1 123 ? -7.699 -4.103 7.266 1.00 90.12 123 ASP A N 1
ATOM 971 C CA . ASP A 1 123 ? -6.981 -5.370 7.242 1.00 90.12 123 ASP A CA 1
ATOM 972 C C . ASP A 1 123 ? -6.371 -5.679 8.627 1.00 90.12 123 ASP A C 1
ATOM 974 O O . ASP A 1 123 ? -5.653 -4.834 9.181 1.00 90.12 123 ASP A O 1
ATOM 978 N N . PRO A 1 124 ? -6.594 -6.886 9.182 1.00 91.19 124 PRO A N 1
ATOM 979 C CA . PRO A 1 124 ? -6.225 -7.255 10.554 1.00 91.19 124 PRO A CA 1
ATOM 980 C C . PRO A 1 124 ? -4.723 -7.555 10.713 1.00 91.19 124 PRO A C 1
ATOM 982 O O . PRO A 1 124 ? -4.319 -8.663 11.084 1.00 91.19 124 PRO A O 1
ATOM 985 N N . TYR A 1 125 ? -3.891 -6.550 10.427 1.00 92.81 125 TYR A N 1
ATOM 986 C CA . TYR A 1 125 ? -2.429 -6.569 10.524 1.00 92.81 125 TYR A CA 1
ATOM 987 C C . TYR A 1 125 ? -1.911 -5.362 11.327 1.00 92.81 125 TYR A C 1
ATOM 989 O O . TYR A 1 125 ? -1.265 -4.481 10.760 1.00 92.81 125 TYR A O 1
ATOM 997 N N . PRO A 1 126 ? -2.147 -5.292 12.653 1.00 92.38 126 PRO A N 1
ATOM 998 C CA . PRO A 1 126 ? -1.727 -4.147 13.471 1.00 92.38 126 PRO A CA 1
ATOM 999 C C . PRO A 1 126 ? -0.228 -3.843 13.353 1.00 92.38 126 PRO A C 1
ATOM 1001 O O . PRO A 1 126 ? 0.156 -2.700 13.149 1.00 92.38 126 PRO A O 1
ATOM 1004 N N . ALA A 1 127 ? 0.618 -4.879 13.347 1.00 89.50 127 ALA A N 1
ATOM 1005 C CA . ALA A 1 127 ? 2.067 -4.724 13.212 1.00 89.50 127 ALA A CA 1
ATOM 1006 C C . ALA A 1 127 ? 2.491 -4.027 11.905 1.00 89.50 127 ALA A C 1
ATOM 1008 O O . ALA A 1 127 ? 3.496 -3.321 11.886 1.00 89.50 127 ALA A O 1
ATOM 1009 N N . PHE A 1 128 ? 1.744 -4.216 10.810 1.00 92.69 128 PHE A N 1
ATOM 1010 C CA . PHE A 1 128 ? 1.996 -3.502 9.557 1.00 92.69 128 PHE A CA 1
ATOM 1011 C C . PHE A 1 128 ? 1.712 -2.006 9.726 1.00 92.69 128 PHE A C 1
ATOM 1013 O O . PHE A 1 128 ? 2.574 -1.177 9.437 1.00 92.69 128 PHE A O 1
ATOM 1020 N N . TRP A 1 129 ? 0.535 -1.666 10.254 1.00 94.81 129 TRP A N 1
ATOM 1021 C CA . TRP A 1 129 ? 0.119 -0.281 10.469 1.00 94.81 129 TRP A CA 1
ATOM 1022 C C . TRP A 1 129 ? 1.035 0.456 11.447 1.00 94.81 129 TRP A C 1
ATOM 1024 O O . TRP A 1 129 ? 1.467 1.571 11.159 1.00 94.81 129 TRP A O 1
ATOM 1034 N N . GLN A 1 130 ? 1.424 -0.204 12.538 1.00 93.06 130 GLN A N 1
ATOM 1035 C CA . GLN A 1 130 ? 2.398 0.314 13.494 1.00 93.06 130 GLN A CA 1
ATOM 1036 C C . GLN A 1 130 ? 3.705 0.717 12.793 1.00 93.06 130 GLN A C 1
ATOM 1038 O O . GLN A 1 130 ? 4.160 1.852 12.927 1.00 93.06 130 GLN A O 1
ATOM 1043 N N . ARG A 1 131 ? 4.279 -0.174 11.973 1.00 91.12 131 ARG A N 1
ATOM 1044 C CA . ARG A 1 131 ? 5.541 0.079 11.250 1.00 91.12 131 ARG A CA 1
ATOM 1045 C C . ARG A 1 131 ? 5.433 1.199 10.235 1.00 91.12 131 ARG A C 1
ATOM 1047 O O . ARG A 1 131 ? 6.371 1.974 10.082 1.00 91.12 131 ARG A O 1
ATOM 1054 N N . MET A 1 132 ? 4.299 1.301 9.547 1.00 93.75 132 MET A N 1
ATOM 1055 C CA . MET A 1 132 ? 4.034 2.427 8.651 1.00 93.75 132 MET A CA 1
ATOM 1056 C C . MET A 1 132 ? 3.990 3.750 9.429 1.00 93.75 132 MET A C 1
ATOM 1058 O O . MET A 1 132 ? 4.494 4.770 8.955 1.00 93.75 132 MET A O 1
ATOM 1062 N N . GLY A 1 133 ? 3.437 3.732 10.646 1.00 93.81 133 GLY A N 1
ATOM 1063 C CA . GLY A 1 133 ? 3.463 4.867 11.564 1.00 93.81 133 GLY A CA 1
ATOM 1064 C C . GLY A 1 133 ? 4.874 5.229 12.036 1.00 93.81 133 GLY A C 1
ATOM 1065 O O . GLY A 1 133 ? 5.251 6.400 11.989 1.00 93.81 133 GLY A O 1
ATOM 1066 N N . GLU A 1 134 ? 5.668 4.234 12.432 1.00 90.69 134 GLU A N 1
ATOM 1067 C CA . GLU A 1 134 ? 7.069 4.392 12.847 1.00 90.69 134 GLU A CA 1
ATOM 1068 C C . GLU A 1 134 ? 7.941 4.949 11.715 1.00 90.69 134 GLU A C 1
ATOM 1070 O O . GLU A 1 134 ? 8.690 5.901 11.933 1.00 90.69 134 GLU A O 1
ATOM 1075 N N . LEU A 1 135 ? 7.787 4.428 10.492 1.00 91.06 135 LEU A N 1
ATOM 1076 C CA . LEU A 1 135 ? 8.459 4.934 9.294 1.00 91.06 135 LEU A CA 1
ATOM 1077 C C . LEU A 1 135 ? 8.157 6.420 9.078 1.00 91.06 135 LEU A C 1
ATOM 1079 O O . LEU A 1 135 ? 9.075 7.225 8.914 1.00 91.06 135 LEU A O 1
ATOM 1083 N N . ALA A 1 136 ? 6.884 6.812 9.130 1.00 93.19 136 ALA A N 1
ATOM 1084 C CA . ALA A 1 136 ? 6.501 8.208 8.949 1.00 93.19 136 ALA A CA 1
ATOM 1085 C C . ALA A 1 136 ? 7.025 9.100 10.086 1.00 93.19 136 ALA A C 1
ATOM 1087 O O . ALA A 1 136 ? 7.493 10.215 9.838 1.00 93.19 136 ALA A O 1
ATOM 1088 N N . GLN A 1 137 ? 7.021 8.609 11.327 1.00 91.38 137 GLN A N 1
ATOM 1089 C CA . GLN A 1 137 ? 7.613 9.332 12.449 1.00 91.38 137 GLN A CA 1
ATOM 1090 C C . GLN A 1 137 ? 9.121 9.532 12.250 1.00 91.38 137 GLN A C 1
ATOM 1092 O O . GLN A 1 137 ? 9.614 10.644 12.436 1.00 91.38 137 GLN A O 1
ATOM 1097 N N . GLN A 1 138 ? 9.841 8.508 11.790 1.00 88.31 138 GLN A N 1
ATOM 1098 C CA . GLN A 1 138 ? 11.272 8.604 11.513 1.00 88.31 138 GLN A CA 1
ATOM 1099 C C . GLN A 1 138 ? 11.576 9.574 10.365 1.00 88.31 138 GLN A C 1
ATOM 1101 O O . GLN A 1 138 ? 12.519 10.357 10.463 1.00 88.31 138 GLN A O 1
ATOM 1106 N N . MET A 1 139 ? 10.753 9.605 9.312 1.00 89.19 139 MET A N 1
ATOM 1107 C CA . MET A 1 139 ? 10.883 10.599 8.237 1.00 89.19 139 MET A CA 1
ATOM 1108 C C . MET A 1 139 ? 10.669 12.029 8.756 1.00 89.19 139 MET A C 1
ATOM 1110 O O . MET A 1 139 ? 11.444 12.931 8.429 1.00 89.19 139 MET A O 1
ATOM 1114 N N . SER A 1 140 ? 9.660 12.247 9.608 1.00 89.69 140 SER A N 1
ATOM 1115 C CA . SER A 1 140 ? 9.452 13.536 10.281 1.00 89.69 140 SER A CA 1
ATOM 1116 C C . SER A 1 140 ? 10.663 13.936 11.132 1.00 89.69 140 SER A C 1
ATOM 1118 O O . SER A 1 140 ? 11.091 15.091 11.096 1.00 89.69 140 SER A O 1
ATOM 1120 N N . ASP A 1 141 ? 11.204 12.999 11.904 1.00 86.94 141 ASP A N 1
ATOM 1121 C CA . ASP A 1 141 ? 12.350 13.226 12.780 1.00 86.94 141 ASP A CA 1
ATOM 1122 C C . ASP A 1 141 ? 13.627 13.523 11.987 1.00 86.94 141 ASP A C 1
ATOM 1124 O O . ASP A 1 141 ? 14.384 14.414 12.368 1.00 86.94 141 ASP A O 1
ATOM 1128 N N . MET A 1 142 ? 13.857 12.837 10.864 1.00 84.31 142 MET A N 1
ATOM 1129 C CA . MET A 1 142 ? 15.003 13.076 9.982 1.00 84.31 142 MET A CA 1
ATOM 1130 C C . MET A 1 142 ? 14.955 14.481 9.366 1.00 84.31 142 MET A C 1
ATOM 1132 O O . MET A 1 142 ? 15.972 15.179 9.323 1.00 84.31 142 MET A O 1
ATOM 1136 N N . LEU A 1 143 ? 13.768 14.939 8.950 1.00 84.00 143 LEU A N 1
ATOM 1137 C CA . LEU A 1 143 ? 13.564 16.313 8.473 1.00 84.00 143 LEU A CA 1
ATOM 1138 C C . LEU A 1 143 ? 13.920 17.346 9.554 1.00 84.00 143 LEU A C 1
ATOM 1140 O O . LEU A 1 143 ? 14.551 18.368 9.272 1.00 84.00 143 LEU A O 1
ATOM 1144 N N . GLU A 1 144 ? 13.547 17.071 10.803 1.00 80.19 144 GLU A N 1
ATOM 1145 C CA . GLU A 1 144 ? 13.768 17.971 11.934 1.00 80.19 144 GLU A CA 1
ATOM 1146 C C . GLU A 1 144 ? 15.224 17.965 12.431 1.00 80.19 144 GLU A C 1
ATOM 1148 O O . GLU A 1 144 ? 15.790 19.029 12.671 1.00 80.19 144 GLU A O 1
ATOM 1153 N N . LYS A 1 145 ? 15.848 16.789 12.552 1.00 78.12 145 LYS A N 1
ATOM 1154 C CA . LYS A 1 145 ? 17.163 16.602 13.193 1.00 78.12 145 LYS A CA 1
ATOM 1155 C C . LYS A 1 145 ? 18.341 16.687 12.228 1.00 78.12 145 LYS A C 1
ATOM 1157 O O . LYS A 1 145 ? 19.422 17.095 12.638 1.00 78.12 145 LYS A O 1
ATOM 1162 N N . VAL A 1 146 ? 18.159 16.289 10.969 1.00 73.19 146 VAL A N 1
ATOM 1163 C CA . VAL A 1 146 ? 19.253 16.229 9.987 1.00 73.19 146 VAL A CA 1
ATOM 1164 C C . VAL A 1 146 ? 19.154 17.398 9.028 1.00 73.19 146 VAL A C 1
ATOM 1166 O O . VAL A 1 146 ? 20.070 18.211 8.951 1.00 73.19 146 VAL A O 1
ATOM 1169 N N . LEU A 1 147 ? 18.030 17.521 8.325 1.00 68.38 147 LEU A N 1
ATOM 1170 C CA . LEU A 1 147 ? 17.913 18.491 7.237 1.00 68.38 147 LEU A CA 1
ATOM 1171 C C . LEU A 1 147 ? 17.852 19.932 7.750 1.00 68.38 147 LEU A C 1
ATOM 1173 O O . LEU A 1 147 ? 18.522 20.797 7.193 1.00 68.38 147 LEU A O 1
ATOM 1177 N N . THR A 1 148 ? 17.138 20.187 8.850 1.00 66.69 148 THR A N 1
ATOM 1178 C CA . THR A 1 148 ? 17.033 21.548 9.408 1.00 66.69 148 THR A CA 1
ATOM 1179 C C . THR A 1 148 ? 18.388 22.092 9.915 1.00 66.69 148 THR A C 1
ATOM 1181 O O . THR A 1 148 ? 18.758 23.204 9.528 1.00 66.69 148 THR A O 1
ATOM 1184 N N . PRO A 1 149 ? 19.196 21.349 10.705 1.00 66.19 149 PRO A N 1
ATOM 1185 C CA . PRO A 1 149 ? 20.496 21.846 11.171 1.00 66.19 149 PRO A CA 1
ATOM 1186 C C . PRO A 1 149 ? 21.589 21.836 10.097 1.00 66.19 149 PRO A C 1
ATOM 1188 O O . PRO A 1 149 ? 22.419 22.745 10.068 1.00 66.19 149 PRO A O 1
ATOM 1191 N N . LEU A 1 150 ? 21.594 20.842 9.198 1.00 63.09 150 LEU A N 1
ATOM 1192 C CA . LEU A 1 150 ? 22.542 20.771 8.080 1.00 63.09 150 LEU A CA 1
ATOM 1193 C C . LEU A 1 150 ? 22.370 21.971 7.143 1.00 63.09 150 LEU A C 1
ATOM 1195 O O . LEU A 1 150 ? 23.357 22.555 6.697 1.00 63.09 150 LEU A O 1
ATOM 1199 N N . MET A 1 151 ? 21.127 22.402 6.933 1.00 61.28 151 MET A N 1
ATOM 1200 C CA . MET A 1 151 ? 20.811 23.612 6.183 1.00 61.28 151 MET A CA 1
ATOM 1201 C C . MET A 1 151 ? 21.307 24.879 6.892 1.00 61.28 151 MET A C 1
ATOM 1203 O O . MET A 1 151 ? 21.978 25.699 6.269 1.00 61.28 151 MET A O 1
ATOM 1207 N N . TYR A 1 152 ? 21.074 25.011 8.204 1.00 62.09 152 TYR A N 1
ATOM 1208 C CA . TYR A 1 152 ? 21.606 26.132 8.990 1.00 62.09 152 TYR A CA 1
ATOM 1209 C C . TYR A 1 152 ? 23.143 26.218 8.916 1.00 62.09 152 TYR A C 1
ATOM 1211 O O . TYR A 1 152 ? 23.702 27.295 8.702 1.00 62.09 152 TYR A O 1
ATOM 1219 N N . PHE A 1 153 ? 23.832 25.077 9.039 1.00 62.16 153 PHE A N 1
ATOM 1220 C CA . PHE A 1 153 ? 25.291 24.998 8.955 1.00 62.16 153 PHE A CA 1
ATOM 1221 C C . PHE A 1 153 ? 25.831 25.366 7.566 1.00 62.16 153 PHE A C 1
ATOM 1223 O O . PHE A 1 153 ? 26.811 26.109 7.477 1.00 62.16 153 PHE A O 1
ATOM 1230 N N . MET A 1 154 ? 25.210 24.878 6.484 1.00 58.59 154 MET A N 1
ATOM 1231 C CA . MET A 1 154 ? 25.637 25.181 5.110 1.00 58.59 154 MET A CA 1
ATOM 1232 C C . MET A 1 154 ? 25.494 26.668 4.769 1.00 58.59 154 MET A C 1
ATOM 1234 O O . MET A 1 154 ? 26.385 27.232 4.144 1.00 58.59 154 MET A O 1
ATOM 1238 N N . VAL A 1 155 ? 24.421 27.314 5.229 1.00 54.47 155 VAL A N 1
ATOM 1239 C CA . VAL A 1 155 ? 24.132 28.735 4.964 1.00 54.47 155 VAL A CA 1
ATOM 1240 C C . VAL A 1 155 ? 25.125 29.673 5.655 1.00 54.47 155 VAL A C 1
ATOM 1242 O O . VAL A 1 155 ? 25.521 30.687 5.086 1.00 54.47 155 VAL A O 1
ATOM 1245 N N . TRP A 1 156 ? 25.550 29.343 6.876 1.00 55.34 156 TRP A N 1
ATOM 1246 C CA . TRP A 1 156 ? 26.462 30.178 7.668 1.00 55.34 156 TRP A CA 1
ATOM 1247 C C . TRP A 1 156 ? 27.944 29.800 7.521 1.00 55.34 156 TRP A C 1
ATOM 1249 O O . TRP A 1 156 ? 28.802 30.405 8.167 1.00 55.34 156 TRP A O 1
ATOM 1259 N N . SER A 1 157 ? 28.271 28.831 6.660 1.00 55.41 157 SER A N 1
ATOM 1260 C CA . SER A 1 157 ? 29.648 28.402 6.402 1.00 55.41 157 SER A CA 1
ATOM 1261 C C . SER A 1 157 ? 30.222 29.076 5.145 1.00 55.41 157 SER A C 1
ATOM 1263 O O . SER A 1 157 ? 29.839 28.720 4.034 1.00 55.41 157 SER A O 1
ATOM 1265 N N . PRO A 1 158 ? 31.231 29.963 5.257 1.00 52.31 158 PRO A N 1
ATOM 1266 C CA . PRO A 1 158 ? 31.757 30.752 4.132 1.00 52.31 158 PRO A CA 1
ATOM 1267 C C . PRO A 1 158 ? 32.549 29.953 3.071 1.00 52.31 158 PRO A C 1
ATOM 1269 O O . PRO A 1 158 ? 33.167 30.551 2.194 1.00 52.31 158 PRO A O 1
ATOM 1272 N N . LYS A 1 159 ? 32.580 28.613 3.150 1.00 55.53 159 LYS A N 1
ATOM 1273 C CA . LYS A 1 159 ? 33.391 27.723 2.290 1.00 55.53 159 LYS A CA 1
ATOM 1274 C C . LYS A 1 159 ? 32.588 26.783 1.381 1.00 55.53 159 LYS A C 1
ATOM 1276 O O . LYS A 1 159 ? 33.200 26.131 0.541 1.00 55.53 159 LYS A O 1
ATOM 1281 N N . PHE A 1 160 ? 31.265 26.697 1.524 1.00 52.22 160 PHE A N 1
ATOM 1282 C CA . PHE A 1 160 ? 30.429 25.833 0.685 1.00 52.22 160 PHE A CA 1
ATOM 1283 C C . PHE A 1 160 ? 29.632 26.677 -0.313 1.00 52.22 160 PHE A C 1
ATOM 1285 O O . PHE A 1 160 ? 28.531 27.132 -0.034 1.00 52.22 160 PHE A O 1
ATOM 1292 N N . SER A 1 161 ? 30.203 26.887 -1.498 1.00 47.38 161 SER A N 1
ATOM 1293 C CA . SER A 1 161 ? 29.551 27.531 -2.650 1.00 47.38 161 SER A CA 1
ATOM 1294 C C . SER A 1 161 ? 28.680 26.533 -3.425 1.00 47.38 161 SER A C 1
ATOM 1296 O O . SER A 1 161 ? 28.785 26.422 -4.643 1.00 47.38 161 SER A O 1
ATOM 1298 N N . CYS A 1 162 ? 27.885 25.726 -2.724 1.00 49.31 162 CYS A N 1
ATOM 1299 C CA . CYS A 1 162 ? 26.907 24.854 -3.364 1.00 49.31 162 CYS A CA 1
ATOM 1300 C C . CYS A 1 162 ? 25.606 25.649 -3.483 1.00 49.31 162 CYS A C 1
ATOM 1302 O O . CYS A 1 162 ? 25.134 26.170 -2.475 1.00 49.31 162 CYS A O 1
ATOM 1304 N N . ASP A 1 163 ? 25.013 25.717 -4.676 1.00 47.62 163 ASP A N 1
ATOM 1305 C CA . ASP A 1 163 ? 23.677 26.282 -4.921 1.00 47.62 163 ASP A CA 1
ATOM 1306 C C . ASP A 1 163 ? 22.562 25.429 -4.262 1.00 47.62 163 ASP A C 1
ATOM 1308 O O . ASP A 1 163 ? 21.591 25.023 -4.890 1.00 47.62 163 ASP A O 1
ATOM 1312 N N . ILE A 1 164 ? 22.665 25.148 -2.959 1.00 51.59 164 ILE A N 1
ATOM 1313 C CA . ILE A 1 164 ? 21.606 24.547 -2.130 1.00 51.59 164 ILE A CA 1
ATOM 1314 C C . ILE A 1 164 ? 20.746 25.676 -1.520 1.00 51.59 164 ILE A C 1
ATOM 1316 O O . ILE A 1 164 ? 20.179 25.579 -0.437 1.00 51.59 164 ILE A O 1
ATOM 1320 N N . ASN A 1 165 ? 20.567 26.769 -2.268 1.00 49.53 165 ASN A N 1
ATOM 1321 C CA . ASN A 1 165 ? 19.589 27.811 -1.944 1.00 49.53 165 ASN A CA 1
ATOM 1322 C C . ASN A 1 165 ? 18.134 27.305 -2.043 1.00 49.53 165 ASN A C 1
ATOM 1324 O O . ASN A 1 165 ? 17.218 28.031 -1.675 1.00 49.53 165 ASN A O 1
ATOM 1328 N N . LEU A 1 166 ? 17.898 26.068 -2.506 1.00 52.44 166 LEU A N 1
ATOM 1329 C CA . LEU A 1 166 ? 16.561 25.516 -2.749 1.00 52.44 166 LEU A CA 1
ATOM 1330 C C . LEU A 1 166 ? 15.678 25.460 -1.488 1.00 52.44 166 LEU A C 1
ATOM 1332 O O . LEU A 1 166 ? 14.467 25.627 -1.593 1.00 52.44 166 LEU A O 1
ATOM 1336 N N . PHE A 1 167 ? 16.274 25.264 -0.305 1.00 51.44 167 PHE A N 1
ATOM 1337 C CA . PHE A 1 167 ? 15.524 25.075 0.944 1.00 51.44 167 PHE A CA 1
ATOM 1338 C C . PHE A 1 167 ? 15.622 26.238 1.947 1.00 51.44 167 PHE A C 1
ATOM 1340 O O . PHE A 1 167 ? 14.852 26.281 2.903 1.00 51.44 167 PHE A O 1
ATOM 1347 N N . ASN A 1 168 ? 16.519 27.201 1.710 1.00 53.62 168 ASN A N 1
ATOM 1348 C CA . ASN A 1 168 ? 16.689 28.397 2.547 1.00 53.62 168 ASN A CA 1
ATOM 1349 C C . ASN A 1 168 ? 15.959 29.630 1.977 1.00 53.62 168 ASN A C 1
ATOM 1351 O O . ASN A 1 168 ? 16.233 30.776 2.333 1.00 53.62 168 ASN A O 1
ATOM 1355 N N . THR A 1 169 ? 15.043 29.391 1.043 1.00 63.19 169 THR A N 1
ATOM 1356 C CA . THR A 1 169 ? 14.013 30.341 0.634 1.00 63.19 169 THR A CA 1
ATOM 1357 C C . THR A 1 169 ? 12.806 30.194 1.564 1.00 63.19 169 THR A C 1
ATOM 1359 O O . THR A 1 169 ? 12.595 29.121 2.137 1.00 63.19 169 THR A O 1
ATOM 1362 N N . PRO A 1 170 ? 11.946 31.221 1.681 1.00 69.88 170 PRO A N 1
ATOM 1363 C CA . PRO A 1 170 ? 10.641 31.073 2.330 1.00 69.88 170 PRO A CA 1
ATOM 1364 C C . PRO A 1 170 ? 9.844 29.861 1.810 1.00 69.88 170 PRO A C 1
ATOM 1366 O O . PRO A 1 170 ? 9.089 29.238 2.556 1.00 69.88 170 PRO A O 1
ATOM 1369 N N . ASP A 1 171 ? 10.047 29.494 0.541 1.00 71.44 171 ASP A N 1
ATOM 1370 C CA . ASP A 1 171 ? 9.437 28.324 -0.089 1.00 71.44 171 ASP A CA 1
ATOM 1371 C C . ASP A 1 171 ? 10.008 27.001 0.440 1.00 71.44 171 ASP A C 1
ATOM 1373 O O . ASP A 1 171 ? 9.259 26.054 0.684 1.00 71.44 171 ASP A O 1
ATOM 1377 N N . GLY A 1 172 ? 11.313 26.951 0.695 1.00 70.38 172 GLY A N 1
ATOM 1378 C CA . GLY A 1 172 ? 12.007 25.816 1.287 1.00 70.38 172 GLY A CA 1
ATOM 1379 C C . GLY A 1 172 ? 11.612 25.516 2.733 1.00 70.38 172 GLY A C 1
ATOM 1380 O O . GLY A 1 172 ? 11.269 24.377 3.064 1.00 70.38 172 GLY A O 1
ATOM 1381 N N . GLU A 1 173 ? 11.565 26.540 3.589 1.00 75.44 173 GLU A N 1
ATOM 1382 C CA . GLU A 1 173 ? 11.062 26.400 4.964 1.00 75.44 173 GLU A CA 1
ATOM 1383 C C . GLU A 1 173 ? 9.590 25.970 4.977 1.00 75.44 173 GLU A C 1
ATOM 1385 O O . GLU A 1 173 ? 9.178 25.112 5.769 1.00 75.44 173 GLU A O 1
ATOM 1390 N N . ARG A 1 174 ? 8.786 26.525 4.062 1.00 79.56 174 ARG A N 1
ATOM 1391 C CA . ARG A 1 174 ? 7.388 26.131 3.878 1.00 79.56 174 ARG A CA 1
ATOM 1392 C C . ARG A 1 174 ? 7.273 24.674 3.438 1.00 79.56 174 ARG A C 1
ATOM 1394 O O . ARG A 1 174 ? 6.402 23.975 3.958 1.00 79.56 174 ARG A O 1
ATOM 1401 N N . PHE A 1 175 ? 8.133 24.210 2.531 1.00 83.12 175 PHE A N 1
ATOM 1402 C CA . PHE A 1 175 ? 8.181 22.819 2.088 1.00 83.12 175 PHE A CA 1
ATOM 1403 C C . PHE A 1 175 ? 8.533 21.881 3.245 1.00 83.12 175 PHE A C 1
ATOM 1405 O O . PHE A 1 175 ? 7.756 20.981 3.543 1.00 83.12 175 PHE A O 1
ATOM 1412 N N . LEU A 1 176 ? 9.620 22.135 3.980 1.00 82.88 176 LEU A N 1
ATOM 1413 C CA . LEU A 1 176 ? 10.001 21.321 5.143 1.00 82.88 176 LEU A CA 1
ATOM 1414 C C . LEU A 1 176 ? 8.908 21.318 6.221 1.00 82.88 176 LEU A C 1
ATOM 1416 O O . LEU A 1 176 ? 8.579 20.276 6.796 1.00 82.88 176 LEU A O 1
ATOM 1420 N N . GLY A 1 177 ? 8.283 22.474 6.460 1.00 85.94 177 GLY A N 1
ATOM 1421 C CA . GLY A 1 177 ? 7.136 22.603 7.351 1.00 85.94 177 GLY A CA 1
ATOM 1422 C C . GLY A 1 177 ? 5.920 21.792 6.888 1.00 85.94 177 GLY A C 1
ATOM 1423 O O . GLY A 1 177 ? 5.269 21.158 7.726 1.00 85.94 177 GLY A O 1
ATOM 1424 N N . LYS A 1 178 ? 5.624 21.786 5.579 1.00 90.19 178 LYS A N 1
ATOM 1425 C CA . LYS A 1 178 ? 4.579 20.959 4.946 1.00 90.19 178 LYS A CA 1
ATOM 1426 C C . LYS A 1 178 ? 4.905 19.474 5.121 1.00 90.19 178 LYS A C 1
ATOM 1428 O O . LYS A 1 178 ? 4.075 18.757 5.672 1.00 90.19 178 LYS A O 1
ATOM 1433 N N . SER A 1 179 ? 6.114 19.042 4.763 1.00 90.56 179 SER A N 1
ATOM 1434 C CA . SER A 1 179 ? 6.589 17.654 4.865 1.00 90.56 179 SER A CA 1
ATOM 1435 C C . SER A 1 179 ? 6.531 17.123 6.289 1.00 90.56 179 SER A C 1
ATOM 1437 O O . SER A 1 179 ? 5.942 16.075 6.536 1.00 90.56 179 SER A O 1
ATOM 1439 N N . ARG A 1 180 ? 7.025 17.882 7.270 1.00 90.69 180 ARG A N 1
ATOM 1440 C CA . ARG A 1 180 ? 6.953 17.477 8.680 1.00 90.69 180 ARG A CA 1
ATOM 1441 C C . ARG A 1 180 ? 5.509 17.318 9.161 1.00 90.69 180 ARG A C 1
ATOM 1443 O O . ARG A 1 180 ? 5.190 16.350 9.845 1.00 90.69 180 ARG A O 1
ATOM 1450 N N . LYS A 1 181 ? 4.623 18.266 8.828 1.00 93.25 181 LYS A N 1
ATOM 1451 C CA . LYS A 1 181 ? 3.196 18.173 9.190 1.00 93.25 181 LYS A CA 1
ATOM 1452 C C . LYS A 1 181 ? 2.533 16.968 8.531 1.00 93.25 181 LYS A C 1
ATOM 1454 O O . LYS A 1 181 ? 1.763 16.278 9.193 1.00 93.25 181 LYS A O 1
ATOM 1459 N N . PHE A 1 182 ? 2.850 16.723 7.264 1.00 95.38 182 PHE A N 1
ATOM 1460 C CA . PHE A 1 182 ? 2.357 15.580 6.512 1.00 95.38 182 PHE A CA 1
ATOM 1461 C C . PHE A 1 182 ? 2.754 14.264 7.183 1.00 95.38 182 PHE A C 1
ATOM 1463 O O . PHE A 1 182 ? 1.872 13.511 7.580 1.00 95.38 182 PHE A O 1
ATOM 1470 N N . PHE A 1 183 ? 4.047 14.033 7.427 1.00 95.12 183 PHE A N 1
ATOM 1471 C CA . PHE A 1 183 ? 4.517 12.792 8.044 1.00 95.12 183 PHE A CA 1
ATOM 1472 C C . PHE A 1 183 ? 3.979 12.585 9.465 1.00 95.12 183 PHE A C 1
ATOM 1474 O O . PHE A 1 183 ? 3.567 11.478 9.802 1.00 95.12 183 PHE A O 1
ATOM 1481 N N . LYS A 1 184 ? 3.865 13.647 10.279 1.00 95.19 184 LYS A N 1
ATOM 1482 C CA . LYS A 1 184 ? 3.205 13.560 11.598 1.00 95.19 184 LYS A CA 1
ATOM 1483 C C . LYS A 1 184 ? 1.724 13.175 11.478 1.00 95.19 184 LYS A C 1
ATOM 1485 O O . LYS A 1 184 ? 1.225 12.380 12.272 1.00 95.19 184 LYS A O 1
ATOM 1490 N N . SER A 1 185 ? 1.012 13.724 10.492 1.00 96.06 185 SER A N 1
ATOM 1491 C CA . SER A 1 185 ? -0.393 13.382 10.233 1.00 96.06 185 SER A CA 1
ATOM 1492 C C . SER A 1 185 ? -0.549 11.952 9.711 1.00 96.06 185 SER A C 1
ATOM 1494 O O . SER A 1 185 ? -1.463 11.244 10.133 1.00 96.06 185 SER A O 1
ATOM 1496 N N . PHE A 1 186 ? 0.349 11.519 8.827 1.00 96.69 186 PHE A N 1
ATOM 1497 C CA . PHE A 1 186 ? 0.400 10.156 8.309 1.00 96.69 186 PHE A CA 1
ATOM 1498 C C . PHE A 1 186 ? 0.621 9.163 9.454 1.00 96.69 186 PHE A C 1
ATOM 1500 O O . PHE A 1 186 ? -0.193 8.263 9.636 1.00 96.69 186 PHE A O 1
ATOM 1507 N N . ALA A 1 187 ? 1.632 9.394 10.300 1.00 96.19 187 ALA A N 1
ATOM 1508 C CA . ALA A 1 187 ? 1.919 8.557 11.464 1.00 96.19 187 ALA A CA 1
ATOM 1509 C C . ALA A 1 187 ? 0.716 8.447 12.414 1.00 96.19 187 ALA A C 1
ATOM 1511 O O . ALA A 1 187 ? 0.342 7.352 12.831 1.00 96.19 187 ALA A O 1
ATOM 1512 N N . LYS A 1 188 ? 0.046 9.574 12.699 1.00 97.12 188 LYS A N 1
ATOM 1513 C CA . LYS A 1 188 ? -1.178 9.587 13.513 1.00 97.12 188 LYS A CA 1
ATOM 1514 C C . LYS A 1 188 ? -2.305 8.764 12.882 1.00 97.12 188 LYS A C 1
ATOM 1516 O O . LYS A 1 188 ? -3.031 8.088 13.604 1.00 97.12 188 LYS A O 1
ATOM 1521 N N . THR A 1 189 ? -2.456 8.830 11.561 1.00 97.19 189 THR A N 1
ATOM 1522 C CA . THR A 1 189 ? -3.482 8.069 10.834 1.00 97.19 189 THR A CA 1
ATOM 1523 C C . THR A 1 189 ? -3.183 6.573 10.886 1.00 97.19 189 THR A C 1
ATOM 1525 O O . THR A 1 189 ? -4.066 5.800 11.234 1.00 97.19 189 THR A O 1
ATOM 1528 N N . MET A 1 190 ? -1.932 6.168 10.639 1.00 97.25 190 MET A N 1
ATOM 1529 C CA . MET A 1 190 ? -1.511 4.765 10.733 1.00 97.25 190 MET A CA 1
ATOM 1530 C C . MET A 1 190 ? -1.722 4.190 12.134 1.00 97.25 190 MET A C 1
ATOM 1532 O O . MET A 1 190 ? -2.255 3.094 12.258 1.00 97.25 190 MET A O 1
ATOM 1536 N N . LYS A 1 191 ? -1.405 4.955 13.187 1.00 96.19 191 LYS A N 1
ATOM 1537 C CA . LYS A 1 191 ? -1.688 4.556 14.572 1.00 96.19 191 LYS A CA 1
ATOM 1538 C C . LYS A 1 191 ? -3.185 4.344 14.823 1.00 96.19 191 LYS A C 1
ATOM 1540 O O . LYS A 1 191 ? -3.584 3.403 15.496 1.00 96.19 191 LYS A O 1
ATOM 1545 N N . PHE A 1 192 ? -4.035 5.207 14.274 1.00 96.31 192 PHE A N 1
ATOM 1546 C CA . PHE A 1 192 ? -5.481 5.057 14.430 1.00 96.31 192 PHE A CA 1
ATOM 1547 C C . PHE A 1 192 ? -6.009 3.805 13.707 1.00 96.31 192 PHE A C 1
ATOM 1549 O O . PHE A 1 192 ? -6.855 3.085 14.233 1.00 96.31 192 PHE A O 1
ATOM 1556 N N . ILE A 1 193 ? -5.464 3.509 12.522 1.00 96.88 193 ILE A N 1
ATOM 1557 C CA . ILE A 1 193 ? -5.761 2.290 11.760 1.00 96.88 193 ILE A CA 1
ATOM 1558 C C . ILE A 1 193 ? -5.252 1.041 12.500 1.00 96.88 193 ILE A C 1
ATOM 1560 O O . ILE A 1 193 ? -5.966 0.044 12.558 1.00 96.88 193 ILE A O 1
ATOM 1564 N N . GLU A 1 194 ? -4.065 1.095 13.107 1.00 95.62 194 GLU A N 1
ATOM 1565 C CA . GLU A 1 194 ? -3.507 0.033 13.956 1.00 95.62 194 GLU A CA 1
ATOM 1566 C C . GLU A 1 194 ? -4.445 -0.314 15.121 1.00 95.62 194 GLU A C 1
ATOM 1568 O O . GLU A 1 194 ? -4.762 -1.488 15.327 1.00 95.62 194 GLU A O 1
ATOM 1573 N N . GLU A 1 195 ? -4.916 0.699 15.856 1.00 95.50 195 GLU A N 1
ATOM 1574 C CA . GLU A 1 195 ? -5.850 0.528 16.974 1.00 95.50 195 GLU A CA 1
ATOM 1575 C C . GLU A 1 195 ? -7.134 -0.180 16.509 1.00 95.50 195 GLU A C 1
ATOM 1577 O O . GLU A 1 195 ? -7.565 -1.155 17.127 1.00 95.50 195 GLU A O 1
ATOM 1582 N N . ILE A 1 196 ? -7.707 0.244 15.376 1.00 95.19 196 ILE A N 1
ATOM 1583 C CA . ILE A 1 196 ? -8.890 -0.393 14.776 1.00 95.19 196 ILE A CA 1
ATOM 1584 C C . ILE A 1 196 ? -8.591 -1.834 14.347 1.00 95.19 196 ILE A C 1
ATOM 1586 O O . ILE A 1 196 ? -9.361 -2.735 14.677 1.00 95.19 196 ILE A O 1
ATOM 1590 N N . ALA A 1 197 ? -7.480 -2.070 13.643 1.00 94.31 197 ALA A N 1
ATOM 1591 C CA . ALA A 1 197 ? -7.079 -3.398 13.183 1.00 94.31 197 ALA A CA 1
ATOM 1592 C C . ALA A 1 197 ? -6.919 -4.372 14.357 1.00 94.31 197 ALA A C 1
ATOM 1594 O O . ALA A 1 197 ? -7.293 -5.539 14.250 1.00 94.31 197 ALA A O 1
ATOM 1595 N N . SER A 1 198 ? -6.383 -3.894 15.484 1.00 93.50 198 SER A N 1
ATOM 1596 C CA . SER A 1 198 ? -6.211 -4.689 16.699 1.00 93.50 198 SER A CA 1
ATOM 1597 C C . SER A 1 198 ? -7.556 -5.052 17.325 1.00 93.50 198 SER A C 1
ATOM 1599 O O . SER A 1 198 ? -7.796 -6.222 17.631 1.00 93.50 198 SER A O 1
ATOM 1601 N N . LEU A 1 199 ? -8.472 -4.086 17.446 1.00 93.25 199 LEU A N 1
ATOM 1602 C CA . LEU A 1 199 ? -9.825 -4.331 17.954 1.00 93.25 199 LEU A CA 1
ATOM 1603 C C . LEU A 1 199 ? -10.588 -5.315 17.059 1.00 93.25 199 LEU A C 1
ATOM 1605 O O . LEU A 1 199 ? -11.134 -6.301 17.554 1.00 93.25 199 LEU A O 1
ATOM 1609 N N . GLN A 1 200 ? -10.562 -5.102 15.740 1.00 91.00 200 GLN A N 1
ATOM 1610 C CA . GLN A 1 200 ? -11.216 -5.981 14.769 1.00 91.00 200 GLN A CA 1
ATOM 1611 C C . GLN A 1 200 ? -10.615 -7.391 14.772 1.00 91.00 200 GLN A C 1
ATOM 1613 O O . GLN A 1 200 ? -11.359 -8.366 14.680 1.00 91.00 200 GLN A O 1
ATOM 1618 N N . ALA A 1 201 ? -9.296 -7.529 14.935 1.00 90.00 201 ALA A N 1
ATOM 1619 C CA . ALA A 1 201 ? -8.645 -8.834 15.029 1.00 90.00 201 ALA A CA 1
ATOM 1620 C C . ALA A 1 201 ? -9.093 -9.657 16.246 1.00 90.00 201 ALA A C 1
ATOM 1622 O O . ALA A 1 201 ? -9.159 -10.879 16.162 1.00 90.00 201 ALA A O 1
ATOM 1623 N N . HIS A 1 202 ? -9.446 -8.995 17.349 1.00 89.81 202 HIS A N 1
ATOM 1624 C CA . HIS A 1 202 ? -9.923 -9.640 18.574 1.00 89.81 202 HIS A CA 1
ATOM 1625 C C . HIS A 1 202 ? -11.456 -9.621 18.713 1.00 89.81 202 HIS A C 1
ATOM 1627 O O . HIS A 1 202 ? -11.971 -9.893 19.798 1.00 89.81 202 HIS A O 1
ATOM 1633 N N . HIS A 1 203 ? -12.186 -9.288 17.640 1.00 88.94 203 HIS A N 1
ATOM 1634 C CA . HIS A 1 203 ? -13.648 -9.135 17.623 1.00 88.94 203 HIS A CA 1
ATOM 1635 C C . HIS A 1 203 ? -14.184 -8.192 18.719 1.00 88.94 203 HIS A C 1
ATOM 1637 O O . HIS A 1 203 ? -15.262 -8.404 19.279 1.00 88.94 203 HIS A O 1
ATOM 1643 N N . GLN A 1 204 ? -13.424 -7.146 19.045 1.00 90.12 204 GLN A N 1
ATOM 1644 C CA . GLN A 1 204 ? -13.829 -6.121 20.000 1.00 90.12 204 GLN A CA 1
ATOM 1645 C C . GLN A 1 204 ? -14.622 -5.009 19.297 1.00 90.12 204 GLN A C 1
ATOM 1647 O O . GLN A 1 204 ? -14.319 -4.664 18.151 1.00 90.12 204 GLN A O 1
ATOM 1652 N N . PRO A 1 205 ? -15.644 -4.434 19.957 1.00 89.50 205 PRO A N 1
ATOM 1653 C CA . PRO A 1 205 ? -16.446 -3.369 19.370 1.00 89.50 205 PRO A CA 1
ATOM 1654 C C . PRO A 1 205 ? -15.624 -2.088 19.189 1.00 89.50 205 PRO A C 1
ATOM 1656 O O . PRO A 1 205 ? -14.819 -1.724 20.047 1.00 89.50 205 PRO A O 1
ATOM 1659 N N . LEU A 1 206 ? -15.877 -1.382 18.088 1.00 92.44 206 LEU A N 1
ATOM 1660 C CA . LEU A 1 206 ? -15.307 -0.063 17.824 1.00 92.44 206 LEU A CA 1
ATOM 1661 C C . LEU A 1 206 ? -16.127 1.029 18.517 1.00 92.44 206 LEU A C 1
ATOM 1663 O O . LEU A 1 206 ? -17.349 0.918 18.642 1.00 92.44 206 LEU A O 1
ATOM 1667 N N . CYS A 1 207 ? -15.466 2.105 18.944 1.00 93.25 207 CYS A N 1
ATOM 1668 C CA . CYS A 1 207 ? -16.165 3.295 19.425 1.00 93.25 207 CYS A CA 1
ATOM 1669 C C . CYS A 1 207 ? -16.719 4.130 18.255 1.00 93.25 207 CYS A C 1
ATOM 1671 O O . CYS A 1 207 ? -16.296 3.973 17.110 1.00 93.25 207 CYS A O 1
ATOM 1673 N N . GLU A 1 208 ? -17.640 5.056 18.538 1.00 91.00 208 GLU A N 1
ATOM 1674 C CA . GLU A 1 208 ? -18.289 5.899 17.518 1.00 91.00 208 GLU A CA 1
ATOM 1675 C C . GLU A 1 208 ? -17.271 6.653 16.647 1.00 91.00 208 GLU A C 1
ATOM 1677 O O . GLU A 1 208 ? -17.328 6.570 15.425 1.00 91.00 208 GLU A O 1
ATOM 1682 N N . THR A 1 209 ? -16.245 7.258 17.255 1.00 93.19 209 THR A N 1
ATOM 1683 C CA . THR A 1 209 ? -15.162 7.944 16.530 1.00 93.19 209 THR A CA 1
ATOM 1684 C C . THR A 1 209 ? -14.422 7.028 15.548 1.00 93.19 209 THR A C 1
ATOM 1686 O O . THR A 1 209 ? -14.009 7.467 14.476 1.00 93.19 209 THR A O 1
ATOM 1689 N N . GLN A 1 210 ? -14.219 5.758 15.906 1.00 93.50 210 GLN A N 1
ATOM 1690 C CA . GLN A 1 210 ? -13.557 4.779 15.039 1.00 93.50 210 GLN A CA 1
ATOM 1691 C C . GLN A 1 210 ? -14.473 4.343 13.893 1.00 93.50 210 GLN A C 1
ATOM 1693 O O . GLN A 1 210 ? -14.016 4.213 12.761 1.00 93.50 210 GLN A O 1
ATOM 1698 N N . VAL A 1 211 ? -15.768 4.168 14.163 1.00 90.31 211 VAL A N 1
ATOM 1699 C CA . VAL A 1 211 ? -16.768 3.872 13.129 1.00 90.31 211 VAL A CA 1
ATOM 1700 C C . VAL A 1 211 ? -16.878 5.033 12.136 1.00 90.31 211 VAL A C 1
ATOM 1702 O O . VAL A 1 211 ? -16.840 4.810 10.927 1.00 90.31 211 VAL A O 1
ATOM 1705 N N . ASP A 1 212 ? -16.935 6.272 12.622 1.00 88.38 212 ASP A N 1
ATOM 1706 C CA . ASP A 1 212 ? -16.991 7.471 11.779 1.00 88.38 212 ASP A CA 1
ATOM 1707 C C . ASP A 1 212 ? -15.731 7.631 10.926 1.00 88.38 212 ASP A C 1
ATOM 1709 O O . ASP A 1 212 ? -15.808 7.963 9.741 1.00 88.38 212 ASP A O 1
ATOM 1713 N N . PHE A 1 213 ? -14.558 7.336 11.487 1.00 92.31 213 PHE A N 1
ATOM 1714 C CA . PHE A 1 213 ? -13.319 7.295 10.717 1.00 92.31 213 PHE A CA 1
ATOM 1715 C C . PHE A 1 213 ? -13.407 6.289 9.559 1.00 92.31 213 PHE A C 1
ATOM 1717 O O . PHE A 1 213 ? -13.085 6.630 8.424 1.00 92.31 213 PHE A O 1
ATOM 1724 N N . LEU A 1 214 ? -13.914 5.076 9.796 1.00 90.12 214 LEU A N 1
ATOM 1725 C CA . LEU A 1 214 ? -14.061 4.068 8.738 1.00 90.12 214 LEU A CA 1
ATOM 1726 C C . LEU A 1 214 ? -15.068 4.463 7.658 1.00 90.12 214 LEU A C 1
ATOM 1728 O O . LEU A 1 214 ? -14.886 4.101 6.500 1.00 90.12 214 LEU A O 1
ATOM 1732 N N . LYS A 1 215 ? -16.090 5.244 8.009 1.00 86.44 215 LYS A N 1
ATOM 1733 C CA . LYS A 1 215 ? -17.077 5.762 7.052 1.00 86.44 215 LYS A CA 1
ATOM 1734 C C . LYS A 1 215 ? -16.558 6.930 6.217 1.00 86.44 215 LYS A C 1
ATOM 1736 O O . LYS A 1 215 ? -17.133 7.240 5.177 1.00 86.44 215 LYS A O 1
ATOM 1741 N N . THR A 1 216 ? -15.477 7.580 6.643 1.00 87.69 216 THR A N 1
ATOM 1742 C CA . THR A 1 216 ? -14.980 8.820 6.032 1.00 87.69 216 THR A CA 1
ATOM 1743 C C . THR A 1 216 ? -13.710 8.619 5.208 1.00 87.69 216 THR A C 1
ATOM 1745 O O . THR A 1 216 ? -12.788 9.433 5.257 1.00 87.69 216 THR A O 1
ATOM 1748 N N . VAL A 1 217 ? -13.656 7.535 4.417 1.00 88.81 217 VAL A N 1
ATOM 1749 C CA . VAL A 1 217 ? -12.486 7.185 3.585 1.00 88.81 217 VAL A CA 1
ATOM 1750 C C . VAL A 1 217 ? -12.158 8.304 2.599 1.00 88.81 217 VAL A C 1
ATOM 1752 O O . VAL A 1 217 ? -11.118 8.946 2.731 1.00 88.81 217 VAL A O 1
ATOM 1755 N N . MET A 1 218 ? -13.058 8.593 1.654 1.00 86.50 218 MET A N 1
ATOM 1756 C CA . MET A 1 218 ? -12.844 9.648 0.650 1.00 86.50 218 MET A CA 1
ATOM 1757 C C . MET A 1 218 ? -13.508 10.977 1.019 1.00 86.50 218 MET A C 1
ATOM 1759 O O . MET A 1 218 ? -12.998 12.037 0.663 1.00 86.50 218 MET A O 1
ATOM 1763 N N . GLU A 1 219 ? -14.626 10.947 1.750 1.00 85.06 219 GLU A N 1
ATOM 1764 C CA . GLU A 1 219 ? -15.449 12.123 2.057 1.00 85.06 219 GLU A CA 1
ATOM 1765 C C . GLU A 1 219 ? -15.918 12.136 3.512 1.00 85.06 219 GLU A C 1
ATOM 1767 O O . GLU A 1 219 ? -16.193 11.093 4.088 1.00 85.06 219 GLU A O 1
ATOM 1772 N N . GLU A 1 220 ? -16.066 13.331 4.087 1.00 79.69 220 GLU A N 1
ATOM 1773 C CA . GLU A 1 220 ? -16.649 13.546 5.425 1.00 79.69 220 GLU A CA 1
ATOM 1774 C C . GLU A 1 220 ? -18.114 14.008 5.358 1.00 79.69 220 GLU A C 1
ATOM 1776 O O . GLU A 1 220 ? -18.837 13.947 6.349 1.00 79.69 220 GLU A O 1
ATOM 1781 N N . ARG A 1 221 ? -18.566 14.517 4.202 1.00 66.38 221 ARG A N 1
ATOM 1782 C CA . ARG A 1 221 ? -19.950 14.964 3.999 1.00 66.38 221 ARG A CA 1
ATOM 1783 C C . ARG A 1 221 ? -20.647 14.067 2.993 1.00 66.38 221 ARG A C 1
ATOM 1785 O O . ARG A 1 221 ? -20.278 14.040 1.823 1.00 66.38 221 ARG A O 1
ATOM 1792 N N . PHE A 1 222 ? -21.694 13.402 3.456 1.00 63.47 222 PHE A N 1
ATOM 1793 C CA . PHE A 1 222 ? -22.539 12.536 2.646 1.00 63.47 222 PHE A CA 1
ATOM 1794 C C . PHE A 1 222 ? -23.608 13.377 1.923 1.00 63.47 222 PHE A C 1
ATOM 1796 O O . PHE A 1 222 ? -24.270 14.210 2.545 1.00 63.47 222 PHE A O 1
ATOM 1803 N N . GLY A 1 223 ? -23.756 13.215 0.604 1.00 61.94 223 GLY A N 1
ATOM 1804 C CA . GLY A 1 223 ? -24.773 13.923 -0.183 1.00 61.94 223 GLY A CA 1
ATOM 1805 C C . GLY A 1 223 ? -24.515 13.929 -1.693 1.00 61.94 223 GLY A C 1
ATOM 1806 O O . GLY A 1 223 ? -23.470 13.485 -2.162 1.00 61.94 223 GLY A O 1
ATOM 1807 N N . SER A 1 224 ? -25.473 14.449 -2.468 1.00 58.12 224 SER A N 1
ATOM 1808 C CA . SER A 1 224 ? -25.327 14.640 -3.916 1.00 58.12 224 SER A CA 1
ATOM 1809 C C . SER A 1 224 ? -24.514 15.907 -4.212 1.00 58.12 224 SER A C 1
ATOM 1811 O O . SER A 1 224 ? -24.987 17.023 -3.989 1.00 58.12 224 SER A O 1
ATOM 1813 N N . GLY A 1 225 ? -23.291 15.746 -4.709 1.00 64.81 225 GLY A N 1
ATOM 1814 C CA . GLY A 1 225 ? -22.392 16.834 -5.090 1.00 64.81 225 GLY A CA 1
ATOM 1815 C C . GLY A 1 225 ? -21.059 16.291 -5.606 1.00 64.81 225 GLY A C 1
ATOM 1816 O O . GLY A 1 225 ? -20.795 15.097 -5.497 1.00 64.81 225 GLY A O 1
ATOM 1817 N N . GLY A 1 226 ? -20.226 17.156 -6.189 1.00 67.31 226 GLY A N 1
ATOM 1818 C CA . GLY A 1 226 ? -18.868 16.769 -6.582 1.00 67.31 226 GLY A CA 1
ATOM 1819 C C . GLY A 1 226 ? -18.019 16.391 -5.365 1.00 67.31 226 GLY A C 1
ATOM 1820 O O . GLY A 1 226 ? -18.123 17.043 -4.321 1.00 67.31 226 GLY A O 1
ATOM 1821 N N . SER A 1 227 ? -17.192 15.356 -5.517 1.00 71.69 227 SER A N 1
ATOM 1822 C CA . SER A 1 227 ? -16.270 14.878 -4.485 1.00 71.69 227 SER A CA 1
ATOM 1823 C C . SER A 1 227 ? -15.270 15.983 -4.123 1.00 71.69 227 SER A C 1
ATOM 1825 O O . SER A 1 227 ? -14.656 16.592 -5.000 1.00 71.69 227 SER A O 1
ATOM 1827 N N . LYS A 1 228 ? -15.149 16.287 -2.829 1.00 79.69 228 LYS A N 1
ATOM 1828 C CA . LYS A 1 228 ? -14.226 17.281 -2.263 1.00 79.69 228 LYS A CA 1
ATOM 1829 C C . LYS A 1 228 ? -12.971 16.640 -1.666 1.00 79.69 228 LYS A C 1
ATOM 1831 O O . LYS A 1 228 ? -12.115 17.369 -1.165 1.00 79.69 228 LYS A O 1
ATOM 1836 N N . TYR A 1 229 ? -12.879 15.310 -1.685 1.00 86.69 229 TYR A N 1
ATOM 1837 C CA . TYR A 1 229 ? -11.757 14.522 -1.186 1.00 86.69 229 TYR A CA 1
ATOM 1838 C C . TYR A 1 229 ? -11.376 14.908 0.252 1.00 86.69 229 TYR A C 1
ATOM 1840 O O . TYR A 1 229 ? -10.200 15.043 0.586 1.00 86.69 229 TYR A O 1
ATOM 1848 N N . VAL A 1 230 ? -12.363 15.184 1.119 1.00 88.25 230 VAL A N 1
ATOM 1849 C CA . VAL A 1 230 ? -12.088 15.674 2.486 1.00 88.25 230 VAL A CA 1
ATOM 1850 C C . VAL A 1 230 ? -11.898 14.569 3.526 1.00 88.25 230 VAL A C 1
ATOM 1852 O O . VAL A 1 230 ? -11.507 14.901 4.647 1.00 88.25 230 VAL A O 1
ATOM 1855 N N . GLY A 1 231 ? -12.113 13.303 3.156 1.00 90.25 231 GLY A N 1
ATOM 1856 C CA . GLY A 1 231 ? -11.921 12.129 4.011 1.00 90.25 231 GLY A CA 1
ATOM 1857 C C . GLY A 1 231 ? -10.476 11.907 4.465 1.00 90.25 231 GLY A C 1
ATOM 1858 O O . GLY A 1 231 ? -9.575 12.703 4.171 1.00 90.25 231 GLY A O 1
ATOM 1859 N N . TRP A 1 232 ? -10.239 10.831 5.215 1.00 92.88 232 TRP A N 1
ATOM 1860 C CA . TRP A 1 232 ? -8.911 10.541 5.762 1.00 92.88 232 TRP A CA 1
ATOM 1861 C C . TRP A 1 232 ? -7.932 10.009 4.710 1.00 92.88 232 TRP A C 1
ATOM 1863 O O . TRP A 1 232 ? -6.758 10.373 4.764 1.00 92.88 232 TRP A O 1
ATOM 1873 N N . TYR A 1 233 ? -8.386 9.219 3.731 1.00 92.56 233 TYR A N 1
ATOM 1874 C CA . TYR A 1 233 ? -7.508 8.614 2.723 1.00 92.56 233 TYR A CA 1
ATOM 1875 C C . TYR A 1 233 ? -6.864 9.659 1.794 1.00 92.56 233 TYR A C 1
ATOM 1877 O O . TYR A 1 233 ? -5.640 9.651 1.667 1.00 92.56 233 TYR A O 1
ATOM 1885 N N . PRO A 1 234 ? -7.595 10.652 1.242 1.00 93.25 234 PRO A N 1
ATOM 1886 C CA . PRO A 1 234 ? -6.980 11.717 0.447 1.00 93.25 234 PRO A CA 1
ATOM 1887 C C . PRO A 1 234 ? -5.928 12.553 1.186 1.00 93.25 234 PRO A C 1
ATOM 1889 O O . PRO A 1 234 ? -5.087 13.190 0.559 1.00 93.25 234 PRO A O 1
ATOM 1892 N N . ARG A 1 235 ? -5.943 12.569 2.526 1.00 93.88 235 ARG A N 1
ATOM 1893 C CA . ARG A 1 235 ? -4.933 13.274 3.339 1.00 93.88 235 ARG A CA 1
ATOM 1894 C C . ARG A 1 235 ? -3.608 12.519 3.435 1.00 93.88 235 ARG A C 1
ATOM 1896 O O . ARG A 1 235 ? -2.644 13.084 3.947 1.00 93.88 235 ARG A O 1
ATOM 1903 N N . LEU A 1 236 ? -3.561 11.277 2.954 1.00 93.94 236 LEU A N 1
ATOM 1904 C CA . LEU A 1 236 ? -2.336 10.493 2.824 1.00 93.94 236 LEU A CA 1
ATOM 1905 C C . LEU A 1 236 ? -1.525 10.870 1.576 1.00 93.94 236 LEU A C 1
ATOM 1907 O O . LEU A 1 236 ? -0.418 10.370 1.413 1.00 93.94 236 LEU A O 1
ATOM 1911 N N . PHE A 1 237 ? -2.029 11.773 0.731 1.00 91.94 237 PHE A N 1
ATOM 1912 C CA . PHE A 1 237 ? -1.330 12.267 -0.453 1.00 91.94 237 PHE A CA 1
ATOM 1913 C C . PHE A 1 237 ? -0.628 13.593 -0.149 1.00 91.94 237 PHE A C 1
ATOM 1915 O O . PHE A 1 237 ? -1.215 14.515 0.423 1.00 91.94 237 PHE A O 1
ATOM 1922 N N . PHE A 1 238 ? 0.660 13.670 -0.491 1.00 90.19 238 PHE A N 1
ATOM 1923 C CA . PHE A 1 238 ? 1.517 14.790 -0.101 1.00 90.19 238 PHE A CA 1
ATOM 1924 C C . PHE A 1 238 ? 1.238 16.067 -0.902 1.00 90.19 238 PHE A C 1
ATOM 1926 O O . PHE A 1 238 ? 1.200 17.164 -0.329 1.00 90.19 238 PHE A O 1
ATOM 1933 N N . GLU A 1 239 ? 1.062 15.949 -2.221 1.00 88.31 239 GLU A N 1
ATOM 1934 C CA . GLU A 1 239 ? 0.916 17.115 -3.090 1.00 88.31 239 GLU A CA 1
ATOM 1935 C C . GLU A 1 239 ? -0.502 17.666 -3.090 1.00 88.31 239 GLU A C 1
ATOM 1937 O O . GLU A 1 239 ? -0.708 18.827 -2.718 1.00 88.31 239 GLU A O 1
ATOM 1942 N N . SER A 1 240 ? -1.472 16.831 -3.449 1.00 89.56 240 SER A N 1
ATOM 1943 C CA . SER A 1 240 ? -2.871 17.212 -3.581 1.00 89.56 240 SER A CA 1
ATOM 1944 C C . SER A 1 240 ? -3.784 16.072 -3.133 1.00 89.56 240 SER A C 1
ATOM 1946 O O . SER A 1 240 ? -3.473 14.895 -3.277 1.00 89.56 240 SER A O 1
ATOM 1948 N N . ARG A 1 241 ? -4.950 16.419 -2.578 1.00 89.25 241 ARG A N 1
ATOM 1949 C CA . ARG A 1 241 ? -5.948 15.419 -2.160 1.00 89.25 241 ARG A CA 1
ATOM 1950 C C . ARG A 1 241 ? -6.571 14.725 -3.366 1.00 89.25 241 ARG A C 1
ATOM 1952 O O . ARG A 1 241 ? -6.938 13.558 -3.294 1.00 89.25 241 ARG A O 1
ATOM 1959 N N . GLU A 1 242 ? -6.657 15.436 -4.480 1.00 87.75 242 GLU A N 1
ATOM 1960 C CA . GLU A 1 242 ? -7.147 14.956 -5.765 1.00 87.75 242 GLU A CA 1
ATOM 1961 C C . GLU A 1 242 ? -6.227 13.882 -6.372 1.00 87.75 242 GLU A C 1
ATOM 1963 O O . GLU A 1 242 ? -6.680 13.102 -7.209 1.00 87.75 242 GLU A O 1
ATOM 1968 N N . ASP A 1 243 ? -4.970 13.780 -5.917 1.00 86.31 243 ASP A N 1
ATOM 1969 C CA . ASP A 1 243 ? -4.067 12.689 -6.304 1.00 86.31 243 ASP A CA 1
ATOM 1970 C C . ASP A 1 243 ? -4.616 11.314 -5.898 1.00 86.31 243 ASP A C 1
ATOM 1972 O O . ASP A 1 243 ? -4.350 10.330 -6.580 1.00 86.31 243 ASP A O 1
ATOM 1976 N N . SER A 1 244 ? -5.465 11.255 -4.865 1.00 86.50 244 SER A N 1
ATOM 1977 C CA . SER A 1 244 ? -6.132 10.020 -4.430 1.00 86.50 244 SER A CA 1
ATOM 1978 C C . SER A 1 244 ? -7.105 9.417 -5.444 1.00 86.50 244 SER A C 1
ATOM 1980 O O . SER A 1 244 ? -7.466 8.250 -5.317 1.00 86.50 244 SER A O 1
ATOM 1982 N N . GLY A 1 245 ? -7.537 10.196 -6.440 1.00 82.31 245 GLY A N 1
ATOM 1983 C CA . GLY A 1 245 ? -8.405 9.740 -7.528 1.00 82.31 245 GLY A CA 1
ATOM 1984 C C . GLY A 1 245 ? -7.673 9.509 -8.852 1.00 82.31 245 GLY A C 1
ATOM 1985 O O . GLY A 1 245 ? -8.331 9.292 -9.874 1.00 82.31 245 GLY A O 1
ATOM 1986 N N . LYS A 1 246 ? -6.337 9.619 -8.873 1.00 83.06 246 LYS A N 1
ATOM 1987 C CA . LYS A 1 246 ? -5.536 9.422 -10.087 1.00 83.06 246 LYS A CA 1
ATOM 1988 C C . LYS A 1 246 ? -5.208 7.948 -10.284 1.00 83.06 246 LYS A C 1
ATOM 1990 O O . LYS A 1 246 ? -4.863 7.256 -9.332 1.00 83.06 246 LYS A O 1
ATOM 1995 N N . SER A 1 247 ? -5.272 7.491 -11.534 1.00 80.56 247 SER A N 1
ATOM 1996 C CA . SER A 1 247 ? -4.749 6.167 -11.876 1.00 80.56 247 SER A CA 1
ATOM 1997 C C . SER A 1 247 ? -3.224 6.138 -11.740 1.00 80.56 247 SER A C 1
ATOM 1999 O O . SER A 1 247 ? -2.535 7.125 -12.035 1.00 80.56 247 SER A O 1
ATOM 2001 N N . ASP A 1 248 ? -2.704 5.010 -11.267 1.00 80.62 248 ASP A N 1
ATOM 2002 C CA . ASP A 1 248 ? -1.278 4.762 -11.099 1.00 80.62 248 ASP A CA 1
ATOM 2003 C C . ASP A 1 248 ? -0.895 3.412 -11.696 1.00 80.62 248 ASP A C 1
ATOM 2005 O O . ASP A 1 248 ? -0.905 2.393 -11.009 1.00 80.62 248 ASP A O 1
ATOM 2009 N N . VAL A 1 249 ? -0.632 3.420 -13.004 1.00 90.31 249 VAL A N 1
ATOM 2010 C CA . VAL A 1 249 ? -0.105 2.267 -13.731 1.00 90.31 249 VAL A CA 1
ATOM 2011 C C . VAL A 1 249 ? 1.391 2.472 -13.891 1.00 90.31 249 VAL A C 1
ATOM 2013 O O . VAL A 1 249 ? 1.809 3.476 -14.462 1.00 90.31 249 VAL A O 1
ATOM 2016 N N . ILE A 1 250 ? 2.178 1.534 -13.372 1.00 91.94 250 ILE A N 1
ATOM 2017 C CA . ILE A 1 250 ? 3.638 1.642 -13.343 1.00 91.94 250 ILE A CA 1
ATOM 2018 C C . ILE A 1 250 ? 4.307 0.339 -13.744 1.00 91.94 250 ILE A C 1
ATOM 2020 O O . ILE A 1 250 ? 3.784 -0.747 -13.476 1.00 91.94 250 ILE A O 1
ATOM 2024 N N . VAL A 1 251 ? 5.494 0.451 -14.331 1.00 92.50 251 VAL A N 1
ATOM 2025 C CA . VAL A 1 251 ? 6.356 -0.685 -14.667 1.00 92.50 251 VAL A CA 1
ATOM 2026 C C . VAL A 1 251 ? 7.793 -0.418 -14.247 1.00 92.50 251 VAL A C 1
ATOM 2028 O O . VAL A 1 251 ? 8.294 0.696 -14.353 1.00 92.50 251 VAL A O 1
ATOM 2031 N N . VAL A 1 252 ? 8.477 -1.447 -13.756 1.00 91.50 252 VAL A N 1
ATOM 2032 C CA . VAL A 1 252 ? 9.865 -1.327 -13.327 1.00 91.50 252 VAL A CA 1
ATOM 2033 C C . VAL A 1 252 ? 10.710 -2.522 -13.732 1.00 91.50 252 VAL A C 1
ATOM 2035 O O . VAL A 1 252 ? 10.302 -3.678 -13.611 1.00 91.50 252 VAL A O 1
ATOM 2038 N N . ASP A 1 253 ? 11.948 -2.224 -14.115 1.00 89.25 253 ASP A N 1
ATOM 2039 C CA . ASP A 1 253 ? 12.978 -3.220 -14.365 1.00 89.25 253 ASP A CA 1
ATOM 2040 C C . ASP A 1 253 ? 13.520 -3.768 -13.030 1.00 89.25 253 ASP A C 1
ATOM 2042 O O . ASP A 1 253 ? 14.113 -3.051 -12.210 1.00 89.25 253 ASP A O 1
ATOM 2046 N N . VAL A 1 254 ? 13.353 -5.069 -12.803 1.00 85.44 254 VAL A N 1
ATOM 2047 C CA . VAL A 1 254 ? 13.873 -5.747 -11.604 1.00 85.44 254 VAL A CA 1
ATOM 2048 C C . VAL A 1 254 ? 15.241 -6.349 -11.860 1.00 85.44 254 VAL A C 1
ATOM 2050 O O . VAL A 1 254 ? 16.135 -6.242 -11.017 1.00 85.44 254 VAL A O 1
ATOM 2053 N N . HIS A 1 255 ? 15.417 -6.963 -13.025 1.00 83.50 255 HIS A N 1
ATOM 2054 C CA . HIS A 1 255 ? 16.660 -7.615 -13.396 1.00 83.50 255 HIS A CA 1
ATOM 2055 C C . HIS A 1 255 ? 16.908 -7.485 -14.896 1.00 83.50 255 HIS A C 1
ATOM 2057 O O . HIS A 1 255 ? 15.979 -7.535 -15.698 1.00 83.50 255 HIS A O 1
ATOM 2063 N N . THR A 1 256 ? 18.171 -7.315 -15.273 1.00 80.31 256 THR A N 1
ATOM 2064 C CA . THR A 1 256 ? 18.601 -7.354 -16.669 1.00 80.31 256 THR A CA 1
ATOM 2065 C C . THR A 1 256 ? 19.667 -8.419 -16.797 1.00 80.31 256 THR A C 1
ATOM 2067 O O . THR A 1 256 ? 20.731 -8.310 -16.188 1.00 80.31 256 THR A O 1
ATOM 2070 N N . ASP A 1 257 ? 19.364 -9.412 -17.613 1.00 79.44 257 ASP A N 1
ATOM 2071 C CA . ASP A 1 257 ? 20.291 -10.444 -18.024 1.00 79.44 257 ASP A CA 1
ATOM 2072 C C . ASP A 1 257 ? 20.852 -10.093 -19.405 1.00 79.44 257 ASP A C 1
ATOM 2074 O O . ASP A 1 257 ? 20.108 -9.741 -20.328 1.00 79.44 257 ASP A O 1
ATOM 2078 N N . SER A 1 258 ? 22.177 -10.131 -19.528 1.00 78.81 258 SER A N 1
ATOM 2079 C CA . SER A 1 258 ? 22.857 -9.766 -20.771 1.00 78.81 258 SER A CA 1
ATOM 2080 C C . SER A 1 258 ? 22.956 -10.983 -21.689 1.00 78.81 258 SER A C 1
ATOM 2082 O O . SER A 1 258 ? 23.252 -12.070 -21.198 1.00 78.81 258 SER A O 1
ATOM 2084 N N . PRO A 1 259 ? 22.788 -10.825 -23.013 1.00 79.62 259 PRO A N 1
ATOM 2085 C CA . PRO A 1 259 ? 22.923 -11.945 -23.938 1.00 79.62 259 PRO A CA 1
ATOM 2086 C C . PRO A 1 259 ? 24.290 -12.637 -23.798 1.00 79.62 259 PRO A C 1
ATOM 2088 O O . PRO A 1 259 ? 25.331 -11.972 -23.826 1.00 79.62 259 PRO A O 1
ATOM 2091 N N . SER A 1 260 ? 24.295 -13.968 -23.684 1.00 74.25 260 SER A N 1
ATOM 2092 C CA . SER A 1 260 ? 25.506 -14.793 -23.577 1.00 74.25 260 SER A CA 1
ATOM 2093 C C . SER A 1 260 ? 25.687 -15.623 -24.844 1.00 74.25 260 SER A C 1
ATOM 2095 O O . SER A 1 260 ? 24.882 -16.499 -25.164 1.00 74.25 260 SER A O 1
ATOM 2097 N N . SER A 1 261 ? 26.787 -15.386 -25.564 1.00 74.69 261 SER A N 1
ATOM 2098 C CA . SER A 1 261 ? 27.161 -16.191 -26.735 1.00 74.69 261 SER A CA 1
ATOM 2099 C C . SER A 1 261 ? 27.696 -17.579 -26.368 1.00 74.69 261 SER A C 1
ATOM 2101 O O . SER A 1 261 ? 27.748 -18.448 -27.235 1.00 74.69 261 SER A O 1
ATOM 2103 N N . VAL A 1 262 ? 28.084 -17.788 -25.105 1.00 75.56 262 VAL A N 1
ATOM 2104 C CA . VAL A 1 262 ? 28.618 -19.061 -24.596 1.00 75.56 262 VAL A CA 1
ATOM 2105 C C . VAL A 1 262 ? 27.485 -20.047 -24.318 1.00 75.56 262 VAL A C 1
ATOM 2107 O O . VAL A 1 262 ? 27.583 -21.207 -24.708 1.00 75.56 262 VAL A O 1
ATOM 2110 N N . ASP A 1 263 ? 26.391 -19.564 -23.727 1.00 75.00 263 ASP A N 1
ATOM 2111 C CA . ASP A 1 263 ? 25.268 -20.401 -23.283 1.00 75.00 263 ASP A CA 1
ATOM 2112 C C . ASP A 1 263 ? 24.052 -20.317 -24.222 1.00 75.00 263 ASP A C 1
ATOM 2114 O O . ASP A 1 263 ? 22.988 -20.859 -23.928 1.00 75.00 263 ASP A O 1
ATOM 2118 N N . THR A 1 264 ? 24.192 -19.649 -25.376 1.00 76.62 264 THR A N 1
ATOM 2119 C CA . THR A 1 264 ? 23.100 -19.352 -26.332 1.00 76.62 264 THR A CA 1
ATOM 2120 C C . THR A 1 264 ? 21.898 -18.643 -25.697 1.00 76.62 264 THR A C 1
ATOM 2122 O O . THR A 1 264 ? 20.763 -18.761 -26.159 1.00 76.62 264 THR A O 1
ATOM 2125 N N . ASP A 1 265 ? 22.158 -17.879 -24.641 1.00 75.12 265 ASP A N 1
ATOM 2126 C CA . ASP A 1 265 ? 21.144 -17.138 -23.915 1.00 75.12 265 ASP A CA 1
ATOM 2127 C C . ASP A 1 265 ? 20.890 -15.797 -24.597 1.00 75.12 265 ASP A C 1
ATOM 2129 O O . ASP A 1 265 ? 21.804 -14.990 -24.784 1.00 75.12 265 ASP A O 1
ATOM 2133 N N . SER A 1 266 ? 19.637 -15.549 -24.967 1.00 76.38 266 SER A N 1
ATOM 2134 C CA . SER A 1 266 ? 19.243 -14.280 -25.585 1.00 76.38 266 SER A CA 1
ATOM 2135 C C . SER A 1 266 ? 19.190 -13.128 -24.574 1.00 76.38 266 SER A C 1
ATOM 2137 O O . SER A 1 266 ? 19.023 -11.981 -24.984 1.00 76.38 266 SER A O 1
ATOM 2139 N N . GLY A 1 267 ? 19.346 -13.418 -23.277 1.00 80.94 267 GLY A N 1
ATOM 2140 C CA . GLY A 1 267 ? 19.177 -12.447 -22.206 1.00 80.94 267 GLY A CA 1
ATOM 2141 C C . GLY A 1 267 ? 17.731 -11.963 -22.107 1.00 80.94 267 GLY A C 1
ATOM 2142 O O . GLY A 1 267 ? 16.810 -12.520 -22.711 1.00 80.94 267 GLY A O 1
ATOM 2143 N N . GLY A 1 268 ? 17.521 -10.900 -21.338 1.00 84.56 268 GLY A N 1
ATOM 2144 C CA . GLY A 1 268 ? 16.202 -10.296 -21.194 1.00 84.56 268 GLY A CA 1
ATOM 2145 C C . GLY A 1 268 ? 16.112 -9.315 -20.039 1.00 84.56 268 GLY A C 1
ATOM 2146 O O . GLY A 1 268 ? 17.000 -9.225 -19.190 1.00 84.56 268 GLY A O 1
ATOM 2147 N N . VAL A 1 269 ? 15.012 -8.574 -20.005 1.00 83.56 269 VAL A N 1
ATOM 2148 C CA . VAL A 1 269 ? 14.655 -7.713 -18.878 1.00 83.56 269 VAL A CA 1
ATOM 2149 C C . VAL A 1 269 ? 13.435 -8.303 -18.187 1.00 83.56 269 VAL A C 1
ATOM 2151 O O . VAL A 1 269 ? 12.409 -8.540 -18.824 1.00 83.56 269 VAL A O 1
ATOM 2154 N N . LEU A 1 270 ? 13.561 -8.556 -16.885 1.00 87.94 270 LEU A N 1
ATOM 2155 C CA . LEU A 1 270 ? 12.449 -8.927 -16.016 1.00 87.94 270 LEU A CA 1
ATOM 2156 C C . LEU A 1 270 ? 11.772 -7.663 -15.504 1.00 87.94 270 LEU A C 1
ATOM 2158 O O . LEU A 1 270 ? 12.398 -6.865 -14.798 1.00 87.94 270 LEU A O 1
ATOM 2162 N N . HIS A 1 271 ? 10.491 -7.532 -15.829 1.00 89.56 271 HIS A N 1
ATOM 2163 C CA . HIS A 1 271 ? 9.636 -6.429 -15.416 1.00 89.56 271 HIS A CA 1
ATOM 2164 C C . HIS A 1 271 ? 8.694 -6.860 -14.306 1.00 89.56 271 HIS A C 1
ATOM 2166 O O . HIS A 1 271 ? 8.139 -7.961 -14.345 1.00 89.56 271 HIS A O 1
ATOM 2172 N N . LEU A 1 272 ? 8.452 -5.940 -13.377 1.00 92.12 272 LEU A N 1
ATOM 2173 C CA . LEU A 1 272 ? 7.263 -5.962 -12.538 1.00 92.12 272 LEU A CA 1
ATOM 2174 C C . LEU A 1 272 ? 6.388 -4.759 -12.862 1.00 92.12 272 LEU A C 1
ATOM 2176 O O . LEU A 1 272 ? 6.890 -3.653 -13.036 1.00 92.12 272 LEU A O 1
ATOM 2180 N N . GLY A 1 273 ? 5.080 -4.976 -12.920 1.00 91.94 273 GLY A N 1
ATOM 2181 C CA . GLY A 1 273 ? 4.100 -3.931 -13.175 1.00 91.94 273 GLY A CA 1
ATOM 2182 C C . GLY A 1 273 ? 2.977 -3.920 -12.147 1.00 91.94 273 GLY A C 1
ATOM 2183 O O . GLY A 1 273 ? 2.590 -4.965 -11.618 1.00 91.94 273 GLY A O 1
ATOM 2184 N N . VAL A 1 274 ? 2.428 -2.736 -11.893 1.00 93.31 274 VAL A N 1
ATOM 2185 C CA . VAL A 1 274 ? 1.169 -2.539 -11.165 1.00 93.31 274 VAL A CA 1
ATOM 2186 C C . VAL A 1 274 ? 0.186 -1.897 -12.121 1.00 93.31 274 VAL A C 1
ATOM 2188 O O . VAL A 1 274 ? 0.470 -0.848 -12.691 1.00 93.31 274 VAL A O 1
ATOM 2191 N N . GLY A 1 275 ? -0.949 -2.558 -12.330 1.00 91.38 275 GLY A N 1
ATOM 2192 C CA . GLY A 1 275 ? -2.004 -2.061 -13.203 1.00 91.38 275 GLY A CA 1
ATOM 2193 C C . GLY A 1 275 ? -3.120 -1.367 -12.429 1.00 91.38 275 GLY A C 1
ATOM 2194 O O . GLY A 1 275 ? -2.986 -1.007 -11.260 1.00 91.38 275 GLY A O 1
ATOM 2195 N N . ASN A 1 276 ? -4.275 -1.246 -13.082 1.00 89.38 276 ASN A N 1
ATOM 2196 C CA . ASN A 1 276 ? -5.480 -0.726 -12.443 1.00 89.38 276 ASN A CA 1
ATOM 2197 C C . ASN A 1 276 ? -5.874 -1.572 -11.214 1.00 89.38 276 ASN A C 1
ATOM 2199 O O . ASN A 1 276 ? -5.754 -2.805 -11.255 1.00 89.38 276 ASN A O 1
ATOM 2203 N N . PRO A 1 277 ? -6.375 -0.943 -10.133 1.00 88.06 277 PRO A N 1
ATOM 2204 C CA . PRO A 1 277 ? -6.876 -1.676 -8.981 1.00 88.06 277 PRO A CA 1
ATOM 2205 C C . PRO A 1 277 ? -8.063 -2.551 -9.387 1.00 88.06 277 PRO A C 1
ATOM 2207 O O . PRO A 1 277 ? -8.917 -2.151 -10.181 1.00 88.06 277 PRO A O 1
ATOM 2210 N N . LEU A 1 278 ? -8.129 -3.747 -8.811 1.00 86.62 278 LEU A N 1
ATOM 2211 C CA . LEU A 1 278 ? -9.253 -4.662 -8.987 1.00 86.62 278 LEU A CA 1
ATOM 2212 C C . LEU A 1 278 ? -10.227 -4.505 -7.824 1.00 86.62 278 LEU A C 1
ATOM 2214 O O . LEU A 1 278 ? -9.826 -4.143 -6.723 1.00 86.62 278 LEU A O 1
ATOM 2218 N N . MET A 1 279 ? -11.502 -4.813 -8.046 1.00 87.56 279 MET A N 1
ATOM 2219 C CA . MET A 1 279 ? -12.485 -4.914 -6.968 1.00 87.56 279 MET A CA 1
ATOM 2220 C C . MET A 1 279 ? -12.536 -6.356 -6.465 1.00 87.56 279 MET A C 1
ATOM 2222 O O . MET A 1 279 ? -12.779 -7.268 -7.255 1.00 87.56 279 MET A O 1
ATOM 2226 N N . ALA A 1 280 ? -12.348 -6.559 -5.163 1.00 85.31 280 ALA A N 1
ATOM 2227 C CA . ALA A 1 280 ? -12.485 -7.863 -4.525 1.00 85.31 280 ALA A CA 1
ATOM 2228 C C . ALA A 1 280 ? -13.584 -7.854 -3.461 1.00 85.31 280 ALA A C 1
ATOM 2230 O O . ALA A 1 280 ? -13.860 -6.823 -2.846 1.00 85.31 280 ALA A O 1
ATOM 2231 N N . PHE A 1 281 ? -14.181 -9.026 -3.242 1.00 87.75 281 PHE A N 1
ATOM 2232 C CA . PHE A 1 281 ? -15.201 -9.262 -2.228 1.00 87.75 281 PHE A CA 1
ATOM 2233 C C . PHE A 1 281 ? -14.694 -10.292 -1.221 1.00 87.75 281 PHE A C 1
ATOM 2235 O O . PHE A 1 281 ? -14.180 -11.339 -1.608 1.00 87.75 281 PHE A O 1
ATOM 2242 N N . PHE A 1 282 ? -14.871 -10.014 0.067 1.00 86.50 282 PHE A N 1
ATOM 2243 C CA . PHE A 1 282 ? -14.447 -10.888 1.157 1.00 86.50 282 PHE A CA 1
ATOM 2244 C C . PHE A 1 282 ? -15.599 -11.099 2.121 1.00 86.50 282 PHE A C 1
ATOM 2246 O O . PHE A 1 282 ? -16.251 -10.143 2.532 1.00 86.50 282 PHE A O 1
ATOM 2253 N N . VAL A 1 283 ? -15.837 -12.343 2.520 1.00 89.12 283 VAL A N 1
ATOM 2254 C CA . VAL A 1 283 ? -16.807 -12.644 3.573 1.00 89.12 2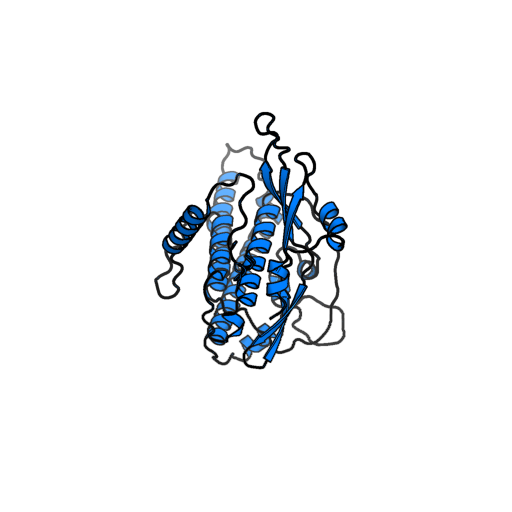83 VAL A CA 1
ATOM 2255 C C . VAL A 1 283 ? -16.059 -12.718 4.892 1.00 89.12 283 VAL A C 1
ATOM 2257 O O . VAL A 1 283 ? -15.195 -13.568 5.035 1.00 89.12 283 VAL A O 1
ATOM 2260 N N . VAL A 1 284 ? -16.372 -11.875 5.867 1.00 87.94 284 VAL A N 1
ATOM 2261 C CA . VAL A 1 284 ? -15.805 -11.954 7.221 1.00 87.94 284 VAL A CA 1
ATOM 2262 C C . VAL A 1 284 ? -16.964 -11.985 8.199 1.00 87.94 284 VAL A C 1
ATOM 2264 O O . VAL A 1 284 ? -17.813 -11.099 8.189 1.00 87.94 284 VAL A O 1
ATOM 2267 N N . ASP A 1 285 ? -17.045 -13.052 8.991 1.00 82.62 285 ASP A N 1
ATOM 2268 C CA . ASP A 1 285 ? -18.062 -13.247 10.031 1.00 82.62 285 ASP A CA 1
ATOM 2269 C C . ASP A 1 285 ? -19.507 -12.975 9.563 1.00 82.62 285 ASP A C 1
ATOM 2271 O O . ASP A 1 285 ? -20.328 -12.425 10.293 1.00 82.62 285 ASP A O 1
ATOM 2275 N N . LYS A 1 286 ? -19.826 -13.437 8.341 1.00 85.19 286 LYS A N 1
ATOM 2276 C CA . LYS A 1 286 ? -21.121 -13.293 7.633 1.00 85.19 286 LYS A CA 1
ATOM 2277 C C . LYS A 1 286 ? -21.404 -11.910 7.033 1.00 85.19 286 LYS A C 1
ATOM 2279 O O . LYS A 1 286 ? -22.480 -11.719 6.469 1.00 85.19 286 LYS A O 1
ATOM 2284 N N . THR A 1 287 ? -20.452 -10.989 7.084 1.00 86.06 287 THR A N 1
ATOM 2285 C CA . THR A 1 287 ? -20.519 -9.696 6.396 1.00 86.06 287 THR A CA 1
ATOM 2286 C C . THR A 1 287 ? -19.695 -9.751 5.117 1.00 86.06 287 THR A C 1
ATOM 2288 O O . THR A 1 287 ? -18.590 -10.289 5.114 1.00 86.06 287 THR A O 1
ATOM 2291 N N . ILE A 1 288 ? -20.227 -9.207 4.022 1.00 87.88 288 ILE A N 1
ATOM 2292 C CA . ILE A 1 288 ? -19.484 -9.058 2.767 1.00 87.88 288 ILE A CA 1
ATOM 2293 C C . ILE A 1 288 ? -18.829 -7.681 2.763 1.00 87.88 288 ILE A C 1
ATOM 2295 O O . ILE A 1 288 ? -19.517 -6.665 2.820 1.00 87.88 288 ILE A O 1
ATOM 2299 N N . PHE A 1 289 ? -17.509 -7.661 2.651 1.00 87.25 289 PHE A N 1
ATOM 2300 C CA . PHE A 1 289 ? -16.709 -6.468 2.426 1.00 87.25 289 PHE A CA 1
ATOM 2301 C C . PHE A 1 289 ? -16.303 -6.404 0.960 1.00 87.25 289 PHE A C 1
ATOM 2303 O O . PHE A 1 289 ? -15.976 -7.430 0.366 1.00 87.25 289 PHE A O 1
ATOM 2310 N N . ALA A 1 290 ? -16.316 -5.206 0.384 1.00 86.69 290 ALA A N 1
ATOM 2311 C CA . ALA A 1 290 ? -15.859 -4.953 -0.974 1.00 86.69 290 ALA A CA 1
ATOM 2312 C C . ALA A 1 290 ? -14.817 -3.836 -0.952 1.00 86.69 290 ALA A C 1
ATOM 2314 O O . ALA A 1 290 ? -15.014 -2.823 -0.279 1.00 86.69 290 ALA A O 1
ATOM 2315 N N . GLY A 1 291 ? -13.714 -4.014 -1.671 1.00 85.44 291 GLY A N 1
ATOM 2316 C CA . GLY A 1 291 ? -12.658 -3.012 -1.696 1.00 85.44 291 GLY A CA 1
ATOM 2317 C C . GLY A 1 291 ? -11.636 -3.220 -2.809 1.00 85.44 291 GLY A C 1
ATOM 2318 O O . GLY A 1 291 ? -11.576 -4.299 -3.408 1.00 85.44 291 GLY A O 1
ATOM 2319 N N . PRO A 1 292 ? -10.838 -2.178 -3.094 1.00 87.81 292 PRO A N 1
ATOM 2320 C CA . PRO A 1 292 ? -9.781 -2.255 -4.083 1.00 87.81 292 PRO A CA 1
ATOM 2321 C C . PRO A 1 292 ? -8.643 -3.161 -3.600 1.00 87.81 292 PRO A C 1
ATOM 2323 O O . PRO A 1 292 ? -8.257 -3.136 -2.432 1.00 87.81 292 PRO A O 1
ATOM 2326 N N . VAL A 1 293 ? -8.072 -3.927 -4.521 1.00 88.81 293 VAL A N 1
ATOM 2327 C CA . VAL A 1 293 ? -6.872 -4.745 -4.320 1.00 88.81 293 VAL A CA 1
ATOM 2328 C C . VAL A 1 293 ? -5.893 -4.516 -5.467 1.00 88.81 293 VAL A C 1
ATOM 2330 O O . VAL A 1 293 ? -6.292 -4.161 -6.579 1.00 88.81 293 VAL A O 1
ATOM 2333 N N . PHE A 1 294 ? -4.604 -4.714 -5.199 1.00 90.06 294 PHE A N 1
ATOM 2334 C CA . PHE A 1 294 ? -3.561 -4.602 -6.218 1.00 90.06 294 PHE A CA 1
ATOM 2335 C C . PHE A 1 294 ? -3.785 -5.608 -7.352 1.00 90.06 294 PHE A C 1
ATOM 2337 O O . PHE A 1 294 ? -4.177 -6.748 -7.096 1.00 90.06 294 PHE A O 1
ATOM 2344 N N . SER A 1 295 ? -3.481 -5.192 -8.583 1.00 90.06 295 SER A N 1
ATOM 2345 C CA . SER A 1 295 ? -3.115 -6.089 -9.683 1.00 90.06 295 SER A CA 1
ATOM 2346 C C . SER A 1 295 ? -1.601 -6.028 -9.866 1.00 90.06 295 SER A C 1
ATOM 2348 O O . SER A 1 295 ? -1.007 -4.953 -9.746 1.00 90.06 295 SER A O 1
ATOM 2350 N N . SER A 1 296 ? -0.960 -7.167 -10.121 1.00 90.50 296 SER A N 1
ATOM 2351 C CA . SER A 1 296 ? 0.490 -7.219 -10.298 1.00 90.50 296 SER A CA 1
ATOM 2352 C C . SER A 1 296 ? 0.865 -8.077 -11.499 1.00 90.50 296 SER A C 1
ATOM 2354 O O . SER A 1 296 ? 0.298 -9.139 -11.729 1.00 90.50 296 SER A O 1
ATOM 2356 N N . TYR A 1 297 ? 1.838 -7.621 -12.272 1.00 91.06 297 TYR A N 1
ATOM 2357 C CA . TYR A 1 297 ? 2.259 -8.260 -13.510 1.00 91.06 297 TYR A CA 1
ATOM 2358 C C . TYR A 1 297 ? 3.743 -8.574 -13.421 1.00 91.06 297 TYR A C 1
ATOM 2360 O O . TYR A 1 297 ? 4.524 -7.739 -12.978 1.00 91.06 297 TYR A O 1
ATOM 2368 N N . GLU A 1 298 ? 4.123 -9.766 -13.860 1.00 89.31 298 GLU A N 1
ATOM 2369 C CA . GLU A 1 298 ? 5.513 -10.192 -13.989 1.00 89.31 298 GLU A CA 1
ATOM 2370 C C . GLU A 1 298 ? 5.692 -10.737 -15.401 1.00 89.31 298 GLU A C 1
ATOM 2372 O O . GLU A 1 298 ? 4.934 -11.610 -15.830 1.00 89.31 298 GLU A O 1
ATOM 2377 N N . PHE A 1 299 ? 6.639 -10.181 -16.151 1.00 88.75 299 PHE A N 1
ATOM 2378 C CA . PHE A 1 299 ? 6.854 -10.566 -17.543 1.00 88.75 299 PHE A CA 1
ATOM 2379 C C . PHE A 1 299 ? 8.272 -10.237 -18.012 1.00 88.75 299 PHE A C 1
ATOM 2381 O O . PHE A 1 299 ? 8.969 -9.400 -17.438 1.00 88.75 299 PHE A O 1
ATOM 2388 N N . LEU A 1 300 ? 8.690 -10.911 -19.082 1.00 87.88 300 LEU A N 1
ATOM 2389 C CA . LEU A 1 300 ? 10.000 -10.743 -19.701 1.00 87.88 300 LEU A CA 1
ATOM 2390 C C . LEU A 1 300 ? 9.877 -9.994 -21.027 1.00 87.88 300 LEU A C 1
ATOM 2392 O O . LEU A 1 300 ? 8.965 -10.252 -21.817 1.00 87.88 300 LEU A O 1
ATOM 2396 N N . THR A 1 301 ? 10.836 -9.117 -21.299 1.00 86.75 301 THR A N 1
ATOM 2397 C CA . THR A 1 301 ? 11.064 -8.539 -22.628 1.00 86.75 301 THR A CA 1
ATOM 2398 C C . THR A 1 301 ? 12.494 -8.826 -23.097 1.00 86.75 301 THR A C 1
ATOM 2400 O O . THR A 1 301 ? 13.366 -9.133 -22.278 1.00 86.75 301 THR A O 1
ATOM 2403 N N . PRO A 1 302 ? 12.768 -8.735 -24.411 1.00 87.50 302 PRO A N 1
ATOM 2404 C CA . PRO A 1 302 ? 14.135 -8.745 -24.928 1.00 87.50 302 PRO A CA 1
ATOM 2405 C C . PRO A 1 302 ? 15.021 -7.672 -24.272 1.00 87.50 302 PRO A C 1
ATOM 2407 O O . PRO A 1 302 ? 14.530 -6.631 -23.833 1.00 87.50 302 PRO A O 1
ATOM 2410 N N . SER A 1 303 ? 16.337 -7.906 -24.216 1.00 80.75 303 SER A N 1
ATOM 2411 C CA . SER A 1 303 ? 17.297 -7.050 -23.492 1.00 80.75 303 SER A CA 1
ATOM 2412 C C . SER A 1 303 ? 17.356 -5.591 -23.972 1.00 80.75 303 SER A C 1
ATOM 2414 O O . SER A 1 303 ? 17.797 -4.712 -23.233 1.00 80.75 303 SER A O 1
ATOM 2416 N N . ASP A 1 304 ? 16.944 -5.330 -25.212 1.00 81.44 304 ASP A N 1
ATOM 2417 C CA . ASP A 1 304 ? 16.893 -4.014 -25.855 1.00 81.44 304 ASP A CA 1
ATOM 2418 C C . ASP A 1 304 ? 15.526 -3.317 -25.725 1.00 81.44 304 ASP A C 1
ATOM 2420 O O . ASP A 1 304 ? 15.391 -2.157 -26.113 1.00 81.44 304 ASP A O 1
ATOM 2424 N N . GLN A 1 305 ? 14.525 -3.984 -25.144 1.00 84.94 305 GLN A N 1
ATOM 2425 C CA . GLN A 1 305 ? 13.169 -3.466 -25.003 1.00 84.94 305 GLN A CA 1
ATOM 2426 C C . GLN A 1 305 ? 12.827 -3.225 -23.530 1.00 84.94 305 GLN A C 1
ATOM 2428 O O . GLN A 1 305 ? 12.353 -4.121 -22.835 1.00 84.94 305 GLN A O 1
ATOM 2433 N N . ARG A 1 306 ? 13.019 -1.993 -23.056 1.00 87.56 306 ARG A N 1
ATOM 2434 C CA . ARG A 1 306 ? 12.465 -1.519 -21.775 1.00 87.56 306 ARG A CA 1
ATOM 2435 C C . ARG A 1 306 ? 11.116 -0.855 -22.023 1.00 87.56 306 ARG A C 1
ATOM 2437 O O . ARG A 1 306 ? 10.896 -0.366 -23.127 1.00 87.56 306 ARG A O 1
ATOM 2444 N N . LEU A 1 307 ? 10.230 -0.878 -21.030 1.00 87.69 307 LEU A N 1
ATOM 2445 C CA . LEU A 1 307 ? 8.914 -0.250 -21.140 1.00 87.69 307 LEU A CA 1
ATOM 2446 C C . LEU A 1 307 ? 8.854 1.023 -20.306 1.00 87.69 307 LEU A C 1
ATOM 2448 O O . LEU A 1 307 ? 9.339 1.041 -19.177 1.00 87.69 307 LEU A O 1
ATOM 2452 N N . THR A 1 308 ? 8.230 2.062 -20.854 1.00 90.56 308 THR A N 1
ATOM 2453 C CA . THR A 1 308 ? 7.733 3.186 -20.049 1.00 90.56 308 THR A CA 1
ATOM 2454 C C . THR A 1 308 ? 6.367 2.855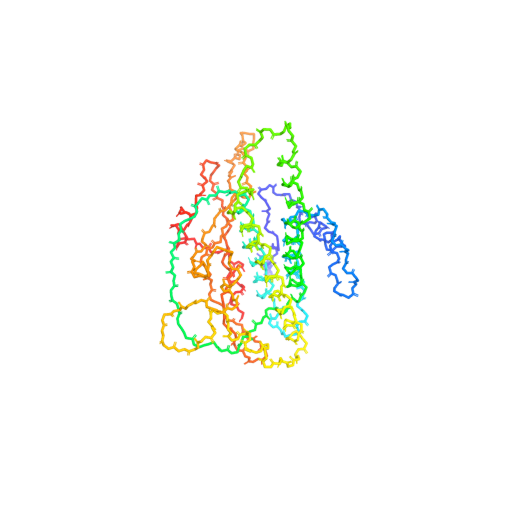 -19.450 1.00 90.56 308 THR A C 1
ATOM 2456 O O . THR A 1 308 ? 5.689 1.922 -19.894 1.00 90.56 308 THR A O 1
ATOM 2459 N N . ASP A 1 309 ? 5.928 3.645 -18.468 1.00 91.06 309 ASP A N 1
ATOM 2460 C CA . ASP A 1 309 ? 4.598 3.495 -17.869 1.00 91.06 309 ASP A CA 1
ATOM 2461 C C . ASP A 1 309 ? 3.484 3.608 -18.919 1.00 91.06 309 ASP A C 1
ATOM 2463 O O . ASP A 1 309 ? 2.539 2.826 -18.891 1.00 91.06 309 ASP A O 1
ATOM 2467 N N . GLU A 1 310 ? 3.612 4.508 -19.901 1.00 90.00 310 GLU A N 1
ATOM 2468 C CA . GLU A 1 310 ? 2.625 4.663 -20.977 1.00 90.00 310 GLU A CA 1
ATOM 2469 C C . GLU A 1 310 ? 2.582 3.449 -21.912 1.00 90.00 310 GLU A C 1
ATOM 2471 O O . GLU A 1 310 ? 1.512 3.026 -22.356 1.00 90.00 310 GLU A O 1
ATOM 2476 N N . GLU A 1 311 ? 3.745 2.874 -22.226 1.00 91.94 311 GLU A N 1
ATOM 2477 C CA . GLU A 1 311 ? 3.825 1.664 -23.044 1.00 91.94 311 GLU A CA 1
ATOM 2478 C C . GLU A 1 311 ? 3.238 0.460 -22.306 1.00 91.94 311 GLU A C 1
ATOM 2480 O O . GLU A 1 311 ? 2.567 -0.376 -22.920 1.00 91.94 311 GLU A O 1
ATOM 2485 N N . PHE A 1 312 ? 3.463 0.376 -20.994 1.00 92.19 312 PHE A N 1
ATOM 2486 C CA . PHE A 1 312 ? 2.862 -0.644 -20.147 1.00 92.19 312 PHE A CA 1
ATOM 2487 C C . PHE A 1 312 ? 1.345 -0.454 -20.015 1.00 92.19 312 PHE A C 1
ATOM 2489 O O . PHE A 1 312 ? 0.602 -1.408 -20.235 1.00 92.19 312 PHE A O 1
ATOM 2496 N N . GLU A 1 313 ? 0.865 0.769 -19.775 1.00 92.00 313 GLU A N 1
ATOM 2497 C CA . GLU A 1 313 ? -0.565 1.097 -19.716 1.00 92.00 313 GLU A CA 1
ATOM 2498 C C . GLU A 1 313 ? -1.282 0.729 -21.022 1.00 92.00 313 GLU A C 1
ATOM 2500 O O . GLU A 1 313 ? -2.351 0.116 -20.994 1.00 92.00 313 GLU A O 1
ATOM 2505 N N . HIS A 1 314 ? -0.669 1.009 -22.176 1.00 92.12 314 HIS A N 1
ATOM 2506 C CA . HIS A 1 314 ? -1.226 0.631 -23.476 1.00 92.12 314 HIS A CA 1
ATOM 2507 C C . HIS A 1 314 ? -1.261 -0.893 -23.693 1.00 92.12 314 HIS A C 1
ATOM 2509 O O . HIS A 1 314 ? -2.143 -1.405 -24.385 1.00 92.12 314 HIS A O 1
ATOM 2515 N N . LYS A 1 315 ? -0.305 -1.639 -23.126 1.00 91.38 315 LYS A N 1
ATOM 2516 C CA . LYS A 1 315 ? -0.263 -3.109 -23.210 1.00 91.38 315 LYS A CA 1
ATOM 2517 C C . LYS A 1 315 ? -1.199 -3.790 -22.215 1.00 91.38 315 LYS A C 1
ATOM 2519 O O . LYS A 1 315 ? -1.648 -4.899 -22.500 1.00 91.38 315 LYS A O 1
ATOM 2524 N N . LEU A 1 316 ? -1.526 -3.131 -21.103 1.00 90.56 316 LEU A N 1
ATOM 2525 C CA . LEU A 1 316 ? -2.285 -3.689 -19.983 1.00 90.56 316 LEU A CA 1
ATOM 2526 C C . LEU A 1 316 ? -3.571 -4.438 -20.395 1.00 90.56 316 LEU A C 1
ATOM 2528 O O . LEU A 1 316 ? -3.775 -5.538 -19.889 1.00 90.56 316 LEU A O 1
ATOM 2532 N N . PRO A 1 317 ? -4.414 -3.948 -21.335 1.00 90.25 317 PRO A N 1
ATOM 2533 C CA . PRO A 1 317 ? -5.638 -4.657 -21.729 1.00 90.25 317 PRO A CA 1
ATOM 2534 C C . PRO A 1 317 ? -5.407 -6.022 -22.392 1.00 90.25 317 PRO A C 1
ATOM 2536 O O . PRO A 1 317 ? -6.326 -6.833 -22.446 1.00 90.25 317 PRO A O 1
ATOM 2539 N N . ALA A 1 318 ? -4.210 -6.258 -22.936 1.00 89.88 318 ALA A N 1
ATOM 2540 C CA . ALA A 1 318 ? -3.828 -7.509 -23.588 1.00 89.88 318 ALA A CA 1
ATOM 2541 C C . ALA A 1 318 ? -2.993 -8.427 -22.681 1.00 89.88 318 ALA A C 1
ATOM 2543 O O . ALA A 1 318 ? -2.610 -9.516 -23.106 1.00 89.88 318 ALA A O 1
ATOM 2544 N N . MET A 1 319 ? -2.673 -7.985 -21.463 1.00 89.06 319 MET A N 1
ATOM 2545 C CA . MET A 1 319 ? -1.874 -8.753 -20.520 1.00 89.06 319 MET A CA 1
ATOM 2546 C C . MET A 1 319 ? -2.765 -9.590 -19.610 1.00 89.06 319 MET A C 1
ATOM 2548 O O . MET A 1 319 ? -3.770 -9.114 -19.086 1.00 89.06 319 MET A O 1
ATOM 2552 N N . GLU A 1 320 ? -2.357 -10.833 -19.380 1.00 82.06 320 GLU A N 1
ATOM 2553 C CA . GLU A 1 320 ? -2.968 -11.691 -18.372 1.00 82.06 320 GLU A CA 1
ATOM 2554 C C . GLU A 1 320 ? -2.142 -11.644 -17.088 1.00 82.06 320 GLU A C 1
ATOM 2556 O O . GLU A 1 320 ? -0.908 -11.665 -17.117 1.00 82.06 320 GLU A O 1
ATOM 2561 N N . MET A 1 321 ? -2.827 -11.581 -15.948 1.00 80.31 321 MET A N 1
ATOM 2562 C CA . MET A 1 321 ? -2.164 -11.760 -14.662 1.00 80.31 321 MET A CA 1
ATOM 2563 C C . MET A 1 321 ? -1.732 -13.226 -14.515 1.00 80.31 321 MET A C 1
ATOM 2565 O O . MET A 1 321 ? -2.406 -14.126 -15.026 1.00 80.31 321 MET A O 1
ATOM 2569 N N . PRO A 1 322 ? -0.648 -13.512 -13.775 1.00 74.25 322 PRO A N 1
ATOM 2570 C CA . PRO A 1 322 ? -0.262 -14.884 -13.477 1.00 74.25 322 PRO A CA 1
ATOM 2571 C C . PRO A 1 322 ? -1.433 -15.695 -12.899 1.00 74.25 322 PRO A C 1
ATOM 2573 O O . PRO A 1 322 ? -2.161 -15.215 -12.030 1.00 74.25 322 PRO A O 1
ATOM 2576 N N . GLN A 1 323 ? -1.602 -16.952 -13.326 1.00 74.31 323 GLN A N 1
ATOM 2577 C CA . GLN A 1 323 ? -2.741 -17.794 -12.912 1.00 74.31 323 GLN A CA 1
ATOM 2578 C C . GLN A 1 323 ? -2.909 -17.907 -11.390 1.00 74.31 323 GLN A C 1
ATOM 2580 O O . GLN A 1 323 ? -4.031 -17.978 -10.88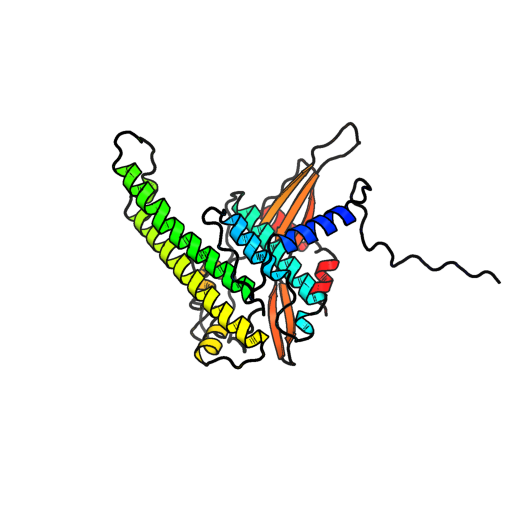9 1.00 74.31 323 GLN A O 1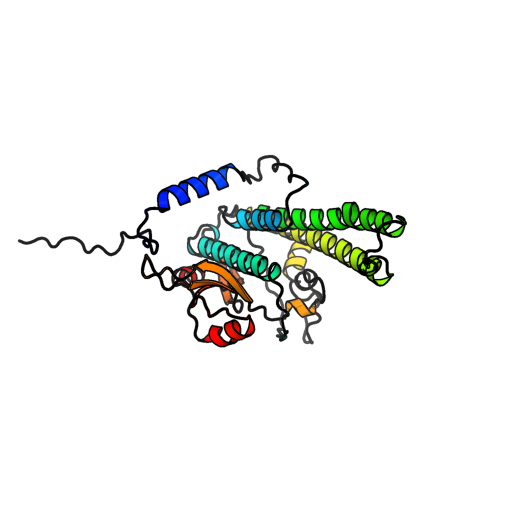
ATOM 2585 N N . TRP A 1 324 ? -1.808 -17.898 -10.636 1.00 75.38 324 TRP A N 1
ATOM 2586 C CA . TRP A 1 324 ? -1.853 -17.945 -9.177 1.00 75.38 324 TRP A CA 1
ATOM 2587 C C . TRP A 1 324 ? -2.495 -16.687 -8.566 1.00 75.38 324 TRP A C 1
ATOM 2589 O O . TRP A 1 324 ? -3.091 -16.784 -7.497 1.00 75.38 324 TRP A O 1
ATOM 2599 N N . GLN A 1 325 ? -2.447 -15.532 -9.240 1.00 74.00 325 GLN A N 1
ATOM 2600 C CA . GLN A 1 325 ? -3.143 -14.320 -8.799 1.00 74.00 325 GLN A CA 1
ATOM 2601 C C . GLN A 1 325 ? -4.648 -14.430 -9.004 1.00 74.00 325 GLN A C 1
ATOM 2603 O O . GLN A 1 325 ? -5.416 -14.014 -8.150 1.00 74.00 325 GLN A O 1
ATOM 2608 N N . HIS A 1 326 ? -5.116 -15.081 -10.070 1.00 71.25 326 HIS A N 1
ATOM 2609 C CA . HIS A 1 326 ? -6.554 -15.327 -10.226 1.00 71.25 326 HIS A CA 1
ATOM 2610 C C . HIS A 1 326 ? -7.143 -16.121 -9.043 1.00 71.25 326 HIS A C 1
ATOM 2612 O O . HIS A 1 326 ? -8.293 -15.905 -8.662 1.00 71.25 326 HIS A O 1
ATOM 2618 N N . GLN A 1 327 ? -6.334 -16.971 -8.401 1.00 71.62 327 GLN A N 1
ATOM 2619 C CA . GLN A 1 327 ? -6.716 -17.733 -7.206 1.00 71.62 327 GLN A CA 1
ATOM 2620 C C . GLN A 1 327 ? -6.783 -16.888 -5.919 1.00 71.62 327 GLN A C 1
ATOM 2622 O O . GLN A 1 327 ? -7.274 -17.383 -4.907 1.00 71.62 327 GLN A O 1
ATOM 2627 N N . SER A 1 328 ? -6.301 -15.637 -5.909 1.00 68.38 328 SER A N 1
ATOM 2628 C CA . SER A 1 328 ? -6.406 -14.762 -4.730 1.00 68.38 328 SER A CA 1
ATOM 2629 C C . SER A 1 328 ? -7.750 -14.051 -4.608 1.00 68.38 328 SER A C 1
ATOM 2631 O O . SER A 1 328 ? -8.080 -13.567 -3.528 1.00 68.38 328 SER A O 1
ATOM 2633 N N . TYR A 1 329 ? -8.511 -13.961 -5.702 1.00 62.47 329 TYR A N 1
ATOM 2634 C CA . TYR A 1 329 ? -9.757 -13.183 -5.768 1.00 62.47 329 TYR A CA 1
ATOM 2635 C C . TYR A 1 329 ? -11.018 -14.051 -5.831 1.00 62.47 329 TYR A C 1
ATOM 2637 O O . TYR A 1 329 ? -12.126 -13.539 -5.698 1.00 62.47 329 TYR A O 1
ATOM 2645 N N . LEU A 1 330 ? -10.848 -15.356 -6.045 1.00 52.16 330 LEU A N 1
ATOM 2646 C CA . LEU A 1 330 ? -11.916 -16.343 -6.134 1.00 52.16 330 LEU A CA 1
ATOM 2647 C C . LEU A 1 330 ? -11.686 -17.379 -5.032 1.00 52.16 330 LEU A C 1
ATOM 2649 O O . LEU A 1 330 ? -10.872 -18.289 -5.196 1.00 52.16 330 LEU A O 1
ATOM 2653 N N . SER A 1 331 ? -12.360 -17.207 -3.896 1.00 45.31 331 SER A N 1
ATOM 2654 C CA . SER A 1 331 ? -12.418 -18.206 -2.822 1.00 45.31 331 SER A CA 1
ATOM 2655 C C . SER A 1 331 ? -13.824 -18.745 -2.662 1.00 45.31 331 SER A C 1
ATOM 2657 O O . SER A 1 331 ? -14.726 -17.887 -2.514 1.00 45.31 331 SER A O 1
#

Organism: NCBI:txid4793

InterPro domains:
  IPR022601 Protein of unknown function DUF3160 [PF11369] (55-324)

Radius of gyration: 23.46 Å; chains: 1; bounding box: 59×89×49 Å